Protein AF-A0A1I0WYD3-F1 (afdb_monomer_lite)

Foldseek 3Di:
DAFAAFQFKFKDFLLLLFCQQVPCFDLLVLLLVVLRLQCTQPQQQKRDDALVRSCVQQVHDSVSSVVSVVVCCVQQQKHQDDDPPDGRIIGGAHHFHADVVVRHTHHPRVQTRHQVRQCVDPRHIFIGGSVLSGDCQNHPCPLHGSNLVSLLSVQSVQAQCLWCVGRDVQAWFDDPNFIDHDVVSCNRHVHDPVVSSVSLVVCCVVQQKHWFWWKWAQDPPDPVSDTGTQATPVQDDDDPRIDITGGIHGSYDHPVSVVSSCVNNVNRYGD

Secondary structure (DSSP, 8-state):
-PPEEES-EEEEEGGGGTTT-TTS-HHHHHHHHHHHHHHTT-TT-EEE--HHHHHHHHT--HHHHHHHHHHHHHTTSEEE-S-TTS--EEEEPPPPEEETTTTEEE--TTS--SHHHHHHSTT-EEEEEGGGGSTHHHH-TTT--HHHHHHHHHHHHTEEHHHHSEE-TTTEEEETTEEEE-HHHHHHHTS-HHHHHHHHHHHHHTTSEEEEEEEEEE-TTSTT-PEEEEEETTTS---TTPEEEEEEEESEEEHHHHHHHHHHHTT----

Radius of gyration: 19.7 Å; chains: 1; bounding box: 55×36×54 Å

Structure (mmCIF, N/CA/C/O backbone):
data_AF-A0A1I0WYD3-F1
#
_entry.id   AF-A0A1I0WYD3-F1
#
loop_
_atom_site.group_PDB
_atom_site.id
_atom_site.type_symbol
_atom_site.label_atom_id
_atom_site.label_alt_id
_atom_site.label_comp_id
_atom_site.label_asym_id
_atom_site.label_entity_id
_atom_site.label_seq_id
_atom_site.pdbx_PDB_ins_code
_atom_site.Cartn_x
_atom_site.Cartn_y
_atom_site.Cartn_z
_atom_site.occupancy
_atom_site.B_iso_or_equiv
_atom_site.auth_seq_id
_atom_site.auth_comp_id
_atom_site.auth_asym_id
_atom_site.auth_atom_id
_atom_site.pdbx_PDB_model_num
ATOM 1 N N . MET A 1 1 ? 4.087 2.523 21.718 1.00 62.44 1 MET A N 1
ATOM 2 C CA . MET A 1 1 ? 4.826 3.067 20.558 1.00 62.44 1 MET A CA 1
ATOM 3 C C . MET A 1 1 ? 4.187 4.381 20.179 1.00 62.44 1 MET A C 1
ATOM 5 O O . MET A 1 1 ? 2.965 4.435 20.212 1.00 62.44 1 MET A O 1
ATOM 9 N N . ALA A 1 2 ? 4.993 5.397 19.881 1.00 78.69 2 ALA A N 1
ATOM 10 C CA . ALA A 1 2 ? 4.504 6.689 19.407 1.00 78.69 2 ALA A CA 1
ATOM 11 C C . ALA A 1 2 ? 4.219 6.634 17.901 1.00 78.69 2 ALA A C 1
ATOM 13 O O . ALA A 1 2 ? 4.878 5.879 17.175 1.00 78.69 2 ALA A O 1
ATOM 14 N N . ILE A 1 3 ? 3.255 7.428 17.442 1.00 87.12 3 ILE A N 1
ATOM 15 C CA . ILE A 1 3 ? 2.972 7.589 16.016 1.00 87.12 3 ILE A CA 1
ATOM 16 C C . ILE A 1 3 ? 4.013 8.530 15.395 1.00 87.12 3 ILE A C 1
ATOM 18 O O . ILE A 1 3 ? 4.214 9.656 15.846 1.00 87.12 3 ILE A O 1
ATOM 22 N N . HIS A 1 4 ? 4.653 8.085 14.318 1.00 91.62 4 HIS A N 1
ATOM 23 C CA . HIS A 1 4 ? 5.502 8.907 13.469 1.00 91.62 4 HIS A CA 1
ATOM 24 C C . HIS A 1 4 ? 4.670 9.581 12.371 1.00 91.62 4 HIS A C 1
ATOM 26 O O . HIS A 1 4 ? 3.928 8.923 11.637 1.00 91.62 4 HIS A O 1
ATOM 32 N N . LEU A 1 5 ? 4.803 10.901 12.247 1.00 91.12 5 LEU A N 1
ATOM 33 C CA . LEU A 1 5 ? 4.069 11.687 11.260 1.00 91.12 5 LEU A CA 1
ATOM 34 C C . LEU A 1 5 ? 4.956 12.042 10.085 1.00 91.12 5 LEU A C 1
ATOM 36 O O . LEU A 1 5 ? 6.013 12.646 10.253 1.00 91.12 5 LEU A O 1
ATOM 40 N N . SER A 1 6 ? 4.458 11.730 8.898 1.00 91.94 6 SER A N 1
ATOM 41 C CA . SER A 1 6 ? 5.105 12.075 7.647 1.00 91.94 6 SER A CA 1
ATOM 42 C C . SER A 1 6 ? 4.438 13.274 6.996 1.00 91.94 6 SER A C 1
ATOM 44 O O . SER A 1 6 ? 3.214 13.322 6.859 1.00 91.94 6 SER A O 1
ATOM 46 N N . LYS A 1 7 ? 5.261 14.226 6.557 1.00 91.62 7 LYS A N 1
ATOM 47 C CA . LYS A 1 7 ? 4.835 15.350 5.709 1.00 91.62 7 LYS A CA 1
ATOM 48 C C . LYS A 1 7 ? 4.959 15.029 4.218 1.00 91.62 7 LYS A C 1
ATOM 50 O O . LYS A 1 7 ? 4.476 15.798 3.393 1.00 91.62 7 LYS A O 1
ATOM 55 N N . ASN A 1 8 ? 5.615 13.918 3.878 1.00 92.69 8 ASN A N 1
ATOM 56 C CA . ASN A 1 8 ? 5.949 13.562 2.509 1.00 92.69 8 ASN A CA 1
ATOM 57 C C . ASN A 1 8 ? 5.383 12.190 2.166 1.00 92.69 8 ASN A C 1
ATOM 59 O O . ASN A 1 8 ? 5.752 11.167 2.736 1.00 92.69 8 ASN A O 1
ATOM 63 N N . THR A 1 9 ? 4.509 12.155 1.176 1.00 94.00 9 THR A N 1
ATOM 64 C CA . THR A 1 9 ? 3.857 10.928 0.736 1.00 94.00 9 THR A CA 1
ATOM 65 C C . THR A 1 9 ? 4.139 10.656 -0.730 1.00 94.00 9 THR A C 1
ATOM 67 O O . THR A 1 9 ? 4.641 11.503 -1.474 1.00 94.00 9 THR A O 1
ATOM 70 N N . PHE A 1 10 ? 3.791 9.454 -1.167 1.00 94.62 10 PHE A N 1
ATOM 71 C CA . PHE A 1 10 ? 3.779 9.092 -2.572 1.00 94.62 10 PHE A CA 1
ATOM 72 C C . PHE A 1 10 ? 2.551 8.248 -2.904 1.00 94.62 10 PHE A C 1
ATOM 74 O O . PHE A 1 10 ? 1.975 7.587 -2.036 1.00 94.62 10 PHE A O 1
ATOM 81 N N . MET A 1 11 ? 2.133 8.308 -4.170 1.00 93.25 11 MET A N 1
ATOM 82 C CA . MET A 1 11 ? 0.964 7.573 -4.660 1.00 93.25 11 MET A CA 1
ATOM 83 C C . MET A 1 11 ? 1.385 6.283 -5.359 1.00 93.25 11 MET A C 1
ATOM 85 O O . MET A 1 11 ? 2.301 6.291 -6.188 1.00 93.25 11 MET A O 1
ATOM 89 N N . VAL A 1 12 ? 0.673 5.203 -5.049 1.00 94.06 12 VAL A N 1
ATOM 90 C CA . VAL A 1 12 ? 0.772 3.904 -5.725 1.00 94.06 12 VAL A CA 1
ATOM 91 C C . VAL A 1 12 ? -0.630 3.346 -5.909 1.00 94.06 12 VAL A C 1
ATOM 93 O O . VAL A 1 12 ? -1.424 3.347 -4.972 1.00 94.06 12 VAL A O 1
ATOM 96 N N . GLU A 1 13 ? -0.949 2.855 -7.094 1.00 93.69 13 GLU A N 1
ATOM 97 C CA . GLU A 1 13 ? -2.228 2.229 -7.408 1.00 93.69 13 GLU A CA 1
ATOM 98 C C . GLU A 1 13 ? -2.465 0.994 -6.540 1.00 93.69 13 GLU A C 1
ATOM 100 O O . GLU A 1 13 ? -1.555 0.211 -6.251 1.00 93.69 13 GLU A O 1
ATOM 105 N N . ARG A 1 14 ? -3.721 0.790 -6.129 1.00 92.19 14 ARG A N 1
ATOM 106 C CA . ARG A 1 14 ? -4.080 -0.278 -5.180 1.00 92.19 14 ARG A CA 1
ATOM 107 C C . ARG A 1 14 ? -3.718 -1.670 -5.710 1.00 92.19 14 ARG A C 1
ATOM 109 O O . ARG A 1 14 ? -3.301 -2.539 -4.947 1.00 92.19 14 ARG A O 1
ATOM 116 N N . THR A 1 15 ? -3.823 -1.850 -7.026 1.00 93.06 15 THR A N 1
ATOM 117 C CA . THR A 1 15 ? -3.557 -3.095 -7.764 1.00 93.06 15 THR A CA 1
ATOM 118 C C . THR A 1 15 ? -2.118 -3.596 -7.641 1.00 93.06 15 THR A C 1
ATOM 120 O O . THR A 1 15 ? -1.888 -4.803 -7.720 1.00 93.06 15 THR A O 1
ATOM 123 N N . VAL A 1 16 ? -1.154 -2.711 -7.370 1.00 95.44 16 VAL A N 1
ATOM 124 C CA . VAL A 1 16 ? 0.264 -3.057 -7.143 1.00 95.44 16 VAL A CA 1
ATOM 125 C C . VAL A 1 16 ? 0.423 -3.937 -5.903 1.00 95.44 16 VAL A C 1
ATOM 127 O O . VAL A 1 16 ? 1.239 -4.863 -5.877 1.00 95.44 16 VAL A O 1
ATOM 130 N N . PHE A 1 17 ? -0.401 -3.687 -4.884 1.00 95.12 17 PHE A N 1
ATOM 131 C CA . PHE A 1 17 ? -0.437 -4.472 -3.652 1.00 95.12 17 PHE A CA 1
ATOM 132 C C . PHE A 1 17 ? -1.393 -5.664 -3.731 1.00 95.12 17 PHE A C 1
ATOM 134 O O . PHE A 1 17 ? -1.560 -6.371 -2.739 1.00 95.12 17 PHE A O 1
ATOM 141 N N . CYS A 1 18 ? -2.010 -5.905 -4.886 1.00 93.19 18 CYS A N 1
ATOM 142 C CA . CYS A 1 18 ? -2.857 -7.061 -5.148 1.00 93.19 18 CYS A CA 1
ATOM 143 C C . CYS A 1 18 ? -2.099 -8.120 -5.970 1.00 93.19 18 CYS A C 1
ATOM 145 O O . CYS A 1 18 ? -0.952 -7.948 -6.403 1.00 93.19 18 CYS A O 1
ATOM 147 N N . ASN A 1 19 ? -2.764 -9.240 -6.225 1.00 92.44 19 ASN A N 1
ATOM 148 C CA . ASN A 1 19 ? -2.342 -10.275 -7.159 1.00 92.44 19 ASN A CA 1
ATOM 149 C C . ASN A 1 19 ? -2.780 -9.954 -8.604 1.00 92.44 19 ASN A C 1
ATOM 151 O O . ASN A 1 19 ? -3.001 -10.851 -9.415 1.00 92.44 19 ASN A O 1
ATOM 155 N N . THR A 1 20 ? -2.993 -8.674 -8.927 1.00 93.06 20 THR A N 1
ATOM 156 C CA . THR A 1 20 ? -3.367 -8.231 -10.279 1.00 93.06 20 THR A CA 1
ATOM 157 C C . THR A 1 20 ? -2.223 -8.449 -11.258 1.00 93.06 20 THR A C 1
ATOM 159 O O . THR A 1 20 ? -2.475 -8.933 -12.351 1.00 93.06 20 THR A O 1
ATOM 162 N N . PHE A 1 21 ? -0.981 -8.181 -10.838 1.00 94.00 21 PHE A N 1
ATOM 163 C CA . PHE A 1 21 ? 0.229 -8.341 -11.651 1.00 94.00 21 PHE A CA 1
ATOM 164 C C . PHE A 1 21 ? 1.161 -9.404 -11.029 1.00 94.00 21 PHE A C 1
ATOM 166 O O . PHE A 1 21 ? 2.005 -9.063 -10.190 1.00 94.00 21 PHE A O 1
ATOM 173 N N . PRO A 1 22 ? 1.011 -10.697 -11.372 1.00 91.31 22 PRO A N 1
ATOM 174 C CA . PRO A 1 22 ? 1.843 -11.776 -10.825 1.00 91.31 22 PRO A CA 1
ATOM 175 C C . PRO A 1 22 ? 3.350 -11.613 -11.093 1.00 91.31 22 PRO A C 1
ATOM 177 O O . PRO A 1 22 ? 4.183 -12.071 -10.306 1.00 91.31 22 PRO A O 1
ATOM 180 N N . GLU A 1 23 ? 3.707 -10.967 -12.201 1.00 94.62 23 GLU A N 1
ATOM 181 C CA . GLU A 1 23 ? 5.076 -10.756 -12.677 1.00 94.62 23 GLU A CA 1
ATOM 182 C C . GLU A 1 23 ? 5.736 -9.495 -12.090 1.00 94.62 23 GLU A C 1
ATOM 184 O O . GLU A 1 23 ? 6.965 -9.372 -12.122 1.00 94.62 23 GLU A O 1
ATOM 189 N N . LEU A 1 24 ? 4.953 -8.587 -11.492 1.00 96.81 24 LEU A N 1
ATOM 190 C CA . LEU A 1 24 ? 5.467 -7.439 -10.739 1.00 96.81 24 LEU A CA 1
ATOM 191 C C . LEU A 1 24 ? 5.918 -7.904 -9.344 1.00 96.81 24 LEU A C 1
ATOM 193 O O . LEU A 1 24 ? 5.222 -7.739 -8.336 1.00 96.81 24 LEU A O 1
ATOM 197 N N . LYS A 1 25 ? 7.087 -8.545 -9.308 1.00 95.81 25 LYS A N 1
ATOM 198 C CA . LYS A 1 25 ? 7.690 -9.174 -8.125 1.00 95.81 25 LYS A CA 1
ATOM 199 C C . LYS A 1 25 ? 9.208 -8.969 -8.098 1.00 95.81 25 LYS A C 1
ATOM 201 O O . LYS A 1 25 ? 9.790 -8.494 -9.071 1.00 95.81 25 LYS A O 1
ATOM 206 N N . GLY A 1 26 ? 9.849 -9.300 -6.982 1.00 95.88 26 GLY A N 1
ATOM 207 C CA . GLY A 1 26 ? 11.299 -9.224 -6.815 1.00 95.88 26 GLY A CA 1
ATOM 208 C C . GLY A 1 26 ? 11.854 -7.824 -7.081 1.00 95.88 26 GLY A C 1
ATOM 209 O O . GLY A 1 26 ? 11.410 -6.832 -6.489 1.00 95.88 26 GLY A O 1
ATOM 210 N N . GLU A 1 27 ? 12.853 -7.739 -7.953 1.00 97.06 27 GLU A N 1
ATOM 211 C CA . GLU A 1 27 ? 13.468 -6.476 -8.355 1.00 97.06 27 GLU A CA 1
ATOM 212 C C . GLU A 1 27 ? 12.482 -5.528 -9.057 1.00 97.06 27 GLU A C 1
ATOM 214 O O . GLU A 1 27 ? 12.495 -4.339 -8.741 1.00 97.06 27 GLU A O 1
ATOM 219 N N . HIS A 1 28 ? 11.561 -6.032 -9.891 1.00 97.81 28 HIS A N 1
ATOM 220 C CA . HIS A 1 28 ? 10.596 -5.191 -10.616 1.00 97.81 28 HIS A CA 1
ATOM 221 C C . HIS A 1 28 ? 9.723 -4.378 -9.657 1.00 97.81 28 HIS A C 1
ATOM 223 O O . HIS A 1 28 ? 9.589 -3.164 -9.803 1.00 97.81 28 HIS A O 1
ATOM 229 N N . LEU A 1 29 ? 9.174 -5.041 -8.631 1.00 97.44 29 LEU A N 1
ATOM 230 C CA . LEU A 1 29 ? 8.338 -4.391 -7.622 1.00 97.44 29 LEU A CA 1
ATOM 231 C C . LEU A 1 29 ? 9.121 -3.325 -6.843 1.00 97.44 29 LEU A C 1
ATOM 233 O O . LEU A 1 29 ? 8.609 -2.234 -6.614 1.00 97.44 29 LEU A O 1
ATOM 237 N N . ARG A 1 30 ? 10.365 -3.618 -6.444 1.00 97.12 30 ARG A N 1
ATOM 238 C CA . ARG A 1 30 ? 11.195 -2.687 -5.654 1.00 97.12 30 ARG A CA 1
ATOM 239 C C . ARG A 1 30 ? 11.612 -1.466 -6.453 1.00 97.12 30 ARG A C 1
ATOM 241 O O . ARG A 1 30 ? 11.529 -0.356 -5.934 1.00 97.12 30 ARG A O 1
ATOM 248 N N . VAL A 1 31 ? 12.021 -1.669 -7.703 1.00 97.38 31 VAL A N 1
ATOM 249 C CA . VAL A 1 31 ? 12.347 -0.574 -8.620 1.00 97.38 31 VAL A CA 1
ATOM 250 C C . VAL A 1 31 ? 11.116 0.293 -8.842 1.00 97.38 31 VAL A C 1
ATOM 252 O O . VAL A 1 31 ? 11.199 1.501 -8.648 1.00 97.38 31 VAL A O 1
ATOM 255 N N . TYR A 1 32 ? 9.961 -0.310 -9.135 1.00 97.88 32 TYR A N 1
ATOM 256 C CA . TYR A 1 32 ? 8.720 0.437 -9.325 1.00 97.88 32 TYR A CA 1
ATOM 257 C C . TYR A 1 32 ? 8.330 1.257 -8.086 1.00 97.88 32 TYR A C 1
ATOM 259 O O . TYR A 1 32 ? 8.106 2.460 -8.191 1.00 97.88 32 TYR A O 1
ATOM 267 N N . LEU A 1 33 ? 8.328 0.647 -6.895 1.00 97.50 33 LEU A N 1
ATOM 268 C CA . LEU A 1 33 ? 7.989 1.348 -5.653 1.00 97.50 33 LEU A CA 1
ATOM 269 C C . LEU A 1 33 ? 8.978 2.473 -5.323 1.00 97.50 33 LEU A C 1
ATOM 271 O O . LEU A 1 33 ? 8.544 3.536 -4.882 1.00 97.50 33 LEU A O 1
ATOM 275 N N . LEU A 1 34 ? 10.279 2.285 -5.574 1.00 96.75 34 LEU A N 1
ATOM 276 C CA . LEU A 1 34 ? 11.261 3.362 -5.436 1.00 96.75 34 LEU A CA 1
ATOM 277 C C . LEU A 1 34 ? 10.974 4.504 -6.413 1.00 96.75 34 LEU A C 1
ATOM 279 O O . LEU A 1 34 ? 11.028 5.667 -6.017 1.00 96.75 34 LEU A O 1
ATOM 283 N N . MET A 1 35 ? 10.641 4.194 -7.668 1.00 96.44 35 MET A N 1
ATOM 284 C CA . MET A 1 35 ? 10.289 5.218 -8.650 1.00 96.44 35 MET A CA 1
ATOM 285 C C . MET A 1 35 ? 9.056 6.010 -8.209 1.00 96.44 35 MET A C 1
ATOM 287 O O . MET A 1 35 ? 9.099 7.240 -8.219 1.00 96.44 35 MET A O 1
ATOM 291 N N . CYS A 1 36 ? 8.000 5.336 -7.739 1.00 96.25 36 CYS A N 1
ATOM 292 C CA . CYS A 1 36 ? 6.829 6.001 -7.164 1.00 96.25 36 CYS A CA 1
ATOM 293 C C . CYS A 1 36 ? 7.208 6.884 -5.966 1.00 96.25 36 CYS A C 1
ATOM 295 O O . CYS A 1 36 ? 6.741 8.018 -5.885 1.00 96.25 36 CYS A O 1
ATOM 297 N N . ARG A 1 37 ? 8.073 6.395 -5.066 1.00 95.62 37 ARG A N 1
ATOM 298 C CA . ARG A 1 37 ? 8.542 7.128 -3.878 1.00 95.62 37 ARG A CA 1
ATOM 299 C C . ARG A 1 37 ? 9.289 8.408 -4.248 1.00 95.62 37 ARG A C 1
ATOM 301 O O . ARG A 1 37 ? 8.988 9.459 -3.699 1.00 95.62 37 ARG A O 1
ATOM 308 N N . VAL A 1 38 ? 10.224 8.327 -5.195 1.00 94.00 38 VAL A N 1
ATOM 309 C CA . VAL A 1 38 ? 11.024 9.472 -5.672 1.00 94.00 38 VAL A CA 1
ATOM 310 C C . VAL A 1 38 ? 10.155 10.506 -6.389 1.00 94.00 38 VAL A C 1
ATOM 312 O O . VAL A 1 38 ? 10.359 11.703 -6.220 1.00 94.00 38 VAL A O 1
ATOM 315 N N . VAL A 1 39 ? 9.169 10.056 -7.169 1.00 93.94 39 VAL A N 1
ATOM 316 C CA . VAL A 1 39 ? 8.184 10.936 -7.819 1.00 93.94 39 VAL A CA 1
ATOM 317 C C . VAL A 1 39 ? 7.257 11.603 -6.797 1.00 93.94 39 VAL A C 1
ATOM 319 O O . VAL A 1 39 ? 6.791 12.726 -7.011 1.00 93.94 39 VAL A O 1
ATOM 322 N N . GLY A 1 40 ? 6.952 10.917 -5.696 1.00 93.44 40 GLY A N 1
ATOM 323 C CA . GLY A 1 40 ? 6.035 11.411 -4.682 1.00 93.44 40 GLY A CA 1
ATOM 324 C C . GLY A 1 40 ? 4.608 11.550 -5.217 1.00 93.44 40 GLY A C 1
ATOM 325 O O . GLY A 1 40 ? 4.039 10.661 -5.872 1.00 93.44 40 GLY A O 1
ATOM 326 N N . VAL A 1 41 ? 4.021 12.709 -4.932 1.00 90.62 41 VAL A N 1
ATOM 327 C CA . VAL A 1 41 ? 2.672 13.105 -5.370 1.00 90.62 41 VAL A CA 1
ATOM 328 C C . VAL A 1 41 ? 2.695 14.012 -6.604 1.00 90.62 41 VAL A C 1
ATOM 330 O O . VAL A 1 41 ? 1.654 14.535 -6.991 1.00 90.62 41 VAL A O 1
ATOM 333 N N . ASN A 1 42 ? 3.865 14.198 -7.225 1.00 88.88 42 ASN A N 1
ATOM 334 C CA . ASN A 1 42 ? 4.023 15.019 -8.420 1.00 88.88 42 ASN A CA 1
ATOM 335 C C . ASN A 1 42 ? 3.222 14.431 -9.592 1.00 88.88 42 ASN A C 1
ATOM 337 O O . ASN A 1 42 ? 3.435 13.279 -9.985 1.00 88.88 42 ASN A O 1
ATOM 341 N N . SER A 1 43 ? 2.329 15.236 -10.165 1.00 86.31 43 SER A N 1
ATOM 342 C CA . SER A 1 43 ? 1.439 14.827 -11.253 1.00 86.31 43 SER A CA 1
ATOM 343 C C . SER A 1 43 ? 2.157 14.615 -12.587 1.00 86.31 43 SER A C 1
ATOM 345 O O . SER A 1 43 ? 1.718 13.817 -13.417 1.00 86.31 43 SER A O 1
ATOM 347 N N . ASN A 1 44 ? 3.319 15.249 -12.778 1.00 85.50 44 ASN A N 1
ATO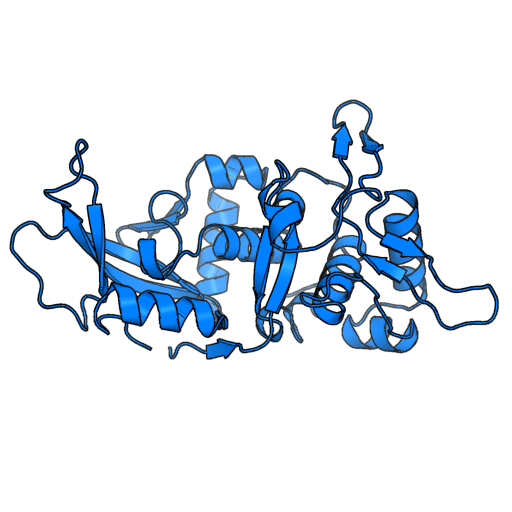M 348 C CA . ASN A 1 44 ? 4.150 15.025 -13.960 1.00 85.50 44 ASN A CA 1
ATOM 349 C C . ASN A 1 44 ? 4.766 13.6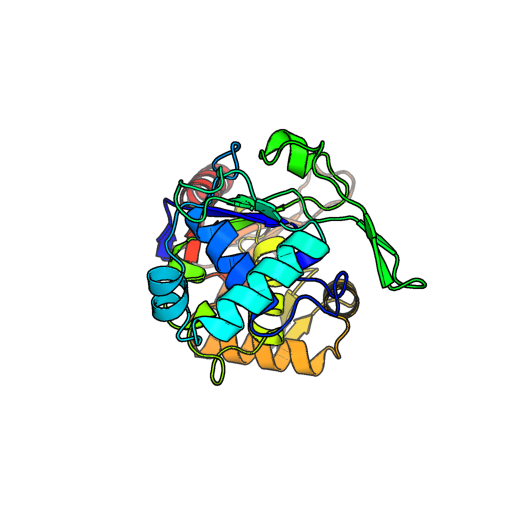22 -13.979 1.00 85.50 44 ASN A C 1
ATOM 351 O O . ASN A 1 44 ? 5.150 13.144 -15.045 1.00 85.50 44 ASN A O 1
ATOM 355 N N . GLY A 1 45 ? 4.847 12.948 -12.827 1.00 88.62 45 GLY A N 1
ATOM 356 C CA . GLY A 1 45 ? 5.312 11.565 -12.746 1.00 88.62 45 GLY A CA 1
ATOM 357 C C . GLY A 1 45 ? 6.804 11.376 -13.037 1.00 88.62 45 GLY A C 1
ATOM 358 O O . GLY A 1 45 ? 7.250 10.242 -13.190 1.00 88.62 45 GLY A O 1
ATOM 359 N N . THR A 1 46 ? 7.576 12.456 -13.177 1.00 91.69 46 THR A N 1
ATOM 360 C CA . THR A 1 46 ? 8.959 12.395 -13.660 1.00 91.69 46 THR A CA 1
ATOM 361 C C . THR A 1 46 ? 9.898 11.857 -12.588 1.00 91.69 46 THR A C 1
ATOM 363 O O . THR A 1 46 ? 10.137 12.496 -11.566 1.00 91.69 46 THR A O 1
ATOM 366 N N . PHE A 1 47 ? 10.470 10.692 -12.854 1.00 91.19 47 PHE A N 1
ATOM 367 C CA . PHE A 1 47 ? 11.533 10.084 -12.077 1.00 91.19 47 PHE A CA 1
ATOM 368 C C . PHE A 1 47 ? 12.893 10.558 -12.591 1.00 91.19 47 PHE A C 1
ATOM 370 O O . PHE A 1 47 ? 13.248 10.328 -13.753 1.00 91.19 47 PHE A O 1
ATOM 377 N N . PHE A 1 48 ? 13.660 11.192 -11.704 1.00 87.94 48 PHE A N 1
ATOM 378 C CA . PHE A 1 48 ? 15.000 11.687 -11.992 1.00 87.94 48 PHE A CA 1
ATOM 379 C C . PHE A 1 48 ? 16.004 11.125 -10.982 1.00 87.94 48 PHE A C 1
ATOM 381 O O . PHE A 1 48 ? 16.194 11.664 -9.894 1.00 87.94 48 PHE A O 1
ATOM 388 N N . MET A 1 49 ? 16.637 10.007 -11.336 1.00 89.12 49 MET A N 1
ATOM 389 C CA . MET A 1 49 ? 17.698 9.382 -10.546 1.00 89.12 49 MET A CA 1
ATOM 390 C C . MET A 1 49 ? 18.598 8.554 -11.469 1.00 89.12 49 MET A C 1
ATOM 392 O O . MET A 1 49 ? 18.117 7.893 -12.389 1.00 89.12 49 MET A O 1
ATOM 396 N N . SER A 1 50 ? 19.914 8.587 -11.241 1.00 90.06 50 SER A N 1
ATOM 397 C CA . SER A 1 50 ? 20.851 7.753 -12.002 1.00 90.06 50 SER A CA 1
ATOM 398 C C . SER A 1 50 ? 20.703 6.273 -11.643 1.00 90.06 50 SER A C 1
ATOM 400 O O . SER A 1 50 ? 20.373 5.936 -10.506 1.00 90.06 50 SER A O 1
ATOM 402 N N . LEU A 1 51 ? 21.025 5.385 -12.591 1.00 91.94 51 LEU A N 1
ATOM 403 C CA . LEU A 1 51 ? 20.988 3.935 -12.364 1.00 91.94 51 LEU A CA 1
ATOM 404 C C . LEU A 1 51 ? 21.895 3.516 -11.201 1.00 91.94 51 LEU A C 1
ATOM 406 O O . LEU A 1 51 ? 21.508 2.653 -10.423 1.00 91.94 51 LEU A O 1
ATOM 410 N N . ASP A 1 52 ? 23.059 4.153 -11.047 1.00 92.56 52 ASP A N 1
ATOM 411 C CA . ASP A 1 52 ? 23.988 3.895 -9.940 1.00 92.56 52 ASP A CA 1
ATOM 412 C C . ASP A 1 52 ? 23.389 4.265 -8.582 1.00 92.56 52 ASP A C 1
ATOM 414 O O . ASP A 1 52 ? 23.557 3.549 -7.595 1.00 92.56 52 ASP A O 1
ATOM 418 N N . THR A 1 53 ? 22.664 5.381 -8.508 1.00 93.12 53 THR A N 1
ATOM 419 C CA . THR A 1 53 ? 21.985 5.787 -7.273 1.00 93.12 53 THR A CA 1
ATOM 420 C C . THR A 1 53 ? 20.813 4.860 -6.974 1.00 93.12 53 THR A C 1
ATOM 422 O O . THR A 1 53 ? 20.695 4.399 -5.844 1.00 93.12 53 THR A O 1
ATOM 425 N N . THR A 1 54 ? 20.019 4.482 -7.981 1.00 94.19 54 THR A N 1
ATOM 426 C CA . THR A 1 54 ? 18.945 3.485 -7.831 1.00 94.19 54 THR A CA 1
ATOM 427 C C . THR A 1 54 ? 19.486 2.128 -7.362 1.00 94.19 54 THR A C 1
ATOM 429 O O . THR A 1 54 ? 18.924 1.514 -6.456 1.00 94.19 54 THR A O 1
ATOM 432 N N . ALA A 1 55 ? 20.601 1.671 -7.936 1.00 95.19 55 ALA A N 1
ATOM 433 C CA . ALA A 1 55 ? 21.270 0.426 -7.568 1.00 95.19 55 ALA A CA 1
ATOM 434 C C . ALA A 1 55 ? 21.753 0.439 -6.110 1.00 95.19 55 ALA A C 1
ATOM 436 O O . ALA A 1 55 ? 21.504 -0.516 -5.370 1.00 95.19 55 ALA A O 1
ATOM 437 N N . ARG A 1 56 ? 22.392 1.536 -5.679 1.00 94.31 56 ARG A N 1
ATOM 438 C CA . ARG A 1 56 ? 22.851 1.717 -4.292 1.00 94.31 56 ARG A CA 1
ATOM 439 C C . ARG A 1 56 ? 21.690 1.773 -3.303 1.00 94.31 56 ARG A C 1
ATOM 441 O O . ARG A 1 56 ? 21.739 1.085 -2.287 1.00 94.31 56 ARG A O 1
ATOM 448 N N . GLU A 1 57 ? 20.648 2.536 -3.625 1.00 93.81 57 GLU A N 1
ATOM 449 C CA . GLU A 1 57 ? 19.459 2.702 -2.782 1.00 93.81 57 GLU A CA 1
ATOM 450 C C . GLU A 1 57 ? 18.761 1.360 -2.521 1.00 93.81 57 GLU A C 1
ATOM 452 O O . GLU A 1 57 ? 18.419 1.030 -1.385 1.00 93.81 57 GLU A O 1
ATOM 457 N N . LEU A 1 58 ? 18.603 0.543 -3.567 1.00 94.94 58 LEU A N 1
ATOM 458 C CA . LEU A 1 58 ? 17.939 -0.758 -3.468 1.00 94.94 58 LEU A CA 1
ATOM 459 C C . LEU A 1 58 ? 18.870 -1.906 -3.073 1.00 94.94 58 LEU A C 1
ATOM 461 O O . LEU A 1 58 ? 18.381 -3.000 -2.800 1.00 94.94 58 LEU A O 1
ATOM 465 N N . ASN A 1 59 ? 20.188 -1.691 -3.052 1.00 95.31 59 ASN A N 1
ATOM 466 C CA . ASN A 1 59 ? 21.191 -2.753 -2.926 1.00 95.31 59 ASN A CA 1
ATOM 467 C C . ASN A 1 59 ? 20.987 -3.872 -3.969 1.00 95.31 59 ASN A C 1
ATOM 469 O O . ASN A 1 59 ? 20.887 -5.061 -3.654 1.00 95.31 59 ASN A O 1
ATOM 473 N N . ILE A 1 60 ? 20.862 -3.468 -5.233 1.00 95.06 60 ILE A N 1
ATOM 474 C CA . ILE A 1 60 ? 20.652 -4.342 -6.393 1.00 95.06 60 ILE A CA 1
ATOM 475 C C . ILE A 1 60 ? 21.724 -4.015 -7.432 1.00 95.06 60 ILE A C 1
ATOM 477 O O . ILE A 1 60 ? 22.096 -2.859 -7.595 1.00 95.06 60 ILE A O 1
ATOM 481 N N . SER A 1 61 ? 22.219 -5.017 -8.163 1.00 96.62 61 SER A N 1
ATOM 482 C CA . SER A 1 61 ? 23.180 -4.773 -9.240 1.00 96.62 61 SER A CA 1
ATOM 483 C C . SER A 1 61 ? 22.576 -3.905 -10.349 1.00 96.62 61 SER A C 1
ATOM 485 O O . SER A 1 61 ? 21.405 -4.041 -10.702 1.00 96.62 61 SER A O 1
ATOM 487 N N . ILE A 1 62 ? 23.397 -3.049 -10.958 1.00 95.81 62 ILE A N 1
ATOM 488 C CA . ILE A 1 62 ? 22.971 -2.165 -12.056 1.00 95.81 62 ILE A CA 1
ATOM 489 C C . ILE A 1 62 ? 22.343 -2.958 -13.208 1.00 95.81 62 ILE A C 1
ATOM 491 O O . ILE A 1 62 ? 21.366 -2.504 -13.795 1.00 95.81 62 ILE A O 1
ATOM 495 N N . HIS A 1 63 ? 22.865 -4.151 -13.510 1.00 96.38 63 HIS A N 1
ATOM 496 C CA . HIS A 1 63 ? 22.293 -5.031 -14.531 1.00 96.38 63 HIS A CA 1
ATOM 497 C C . HIS A 1 63 ? 20.823 -5.354 -14.239 1.00 96.38 63 HIS A C 1
ATOM 499 O O . HIS A 1 63 ? 19.966 -5.074 -15.067 1.00 96.38 63 HIS A O 1
ATOM 505 N N . LYS A 1 64 ? 20.514 -5.802 -13.017 1.00 97.25 64 LYS A N 1
ATOM 506 C CA . LYS A 1 64 ? 19.139 -6.097 -12.599 1.00 97.25 64 LYS A CA 1
ATOM 507 C C . LYS A 1 64 ? 18.245 -4.856 -12.559 1.00 97.25 64 LYS A C 1
ATOM 509 O O . LYS A 1 64 ? 17.043 -4.968 -12.792 1.00 97.25 64 LYS A O 1
ATOM 514 N N . ILE A 1 65 ? 18.804 -3.680 -12.253 1.00 96.62 65 ILE A N 1
ATOM 515 C CA . ILE A 1 65 ? 18.067 -2.410 -12.348 1.00 96.62 65 ILE A CA 1
ATOM 516 C C . ILE A 1 65 ? 17.672 -2.129 -13.800 1.00 96.62 65 ILE A C 1
ATOM 518 O O . ILE A 1 65 ? 16.516 -1.793 -14.044 1.00 96.62 65 ILE A O 1
ATOM 522 N N . ARG A 1 66 ? 18.597 -2.291 -14.757 1.00 95.62 66 ARG A N 1
ATOM 523 C CA . ARG A 1 66 ? 18.308 -2.123 -16.191 1.00 95.62 66 ARG A CA 1
ATOM 524 C C . ARG A 1 66 ? 17.232 -3.098 -16.649 1.00 95.62 66 ARG A C 1
ATOM 526 O O . ARG A 1 66 ? 16.225 -2.646 -17.175 1.00 95.62 66 ARG A O 1
ATOM 533 N N . ASP A 1 67 ? 17.383 -4.380 -16.325 1.00 97.38 67 ASP A N 1
ATOM 534 C CA . ASP A 1 67 ? 16.402 -5.409 -16.685 1.00 97.38 67 ASP A CA 1
ATOM 535 C C . ASP A 1 67 ? 15.011 -5.079 -16.118 1.00 97.38 67 ASP A C 1
ATOM 537 O O . ASP A 1 67 ? 14.001 -5.189 -16.811 1.00 97.38 67 ASP A O 1
ATOM 541 N N . SER A 1 68 ? 14.959 -4.604 -14.868 1.00 98.06 68 SER A N 1
ATOM 542 C CA . SER A 1 68 ? 13.707 -4.193 -14.227 1.00 98.06 68 SER A CA 1
ATOM 543 C C . SER A 1 68 ? 13.079 -2.981 -14.906 1.00 98.06 68 SER A C 1
ATOM 545 O O . SER A 1 68 ? 11.870 -2.956 -15.109 1.00 98.06 68 SER A O 1
ATOM 547 N N . ILE A 1 69 ? 13.875 -1.972 -15.257 1.00 96.69 69 ILE A N 1
ATOM 548 C CA . ILE A 1 69 ? 13.400 -0.774 -15.959 1.00 96.69 69 ILE A CA 1
ATOM 549 C C . ILE A 1 69 ? 12.896 -1.134 -17.357 1.00 96.69 69 ILE A C 1
ATOM 551 O O . ILE A 1 69 ? 11.832 -0.659 -17.751 1.00 96.69 69 ILE A O 1
ATOM 555 N N . ASP A 1 70 ? 13.611 -1.992 -18.082 1.00 96.75 70 ASP A N 1
ATOM 556 C CA . ASP A 1 70 ? 13.211 -2.446 -19.413 1.00 96.75 70 ASP A CA 1
ATOM 557 C C . ASP A 1 70 ? 11.904 -3.240 -19.340 1.00 96.75 70 ASP A C 1
ATOM 559 O O . ASP A 1 70 ? 10.986 -3.005 -20.131 1.00 96.75 70 ASP A O 1
ATOM 563 N N . TRP A 1 71 ? 11.765 -4.113 -18.336 1.00 98.06 71 TRP A N 1
ATOM 564 C CA . TRP A 1 71 ? 10.518 -4.824 -18.070 1.00 98.06 71 TRP A CA 1
ATOM 565 C C . TRP A 1 71 ? 9.374 -3.860 -17.731 1.00 98.06 71 TRP A C 1
ATOM 567 O O . TRP A 1 71 ? 8.290 -3.968 -18.305 1.00 98.06 71 TRP A O 1
ATOM 577 N N . LEU A 1 72 ? 9.597 -2.884 -16.846 1.00 98.31 72 LEU A N 1
ATOM 578 C CA . LEU A 1 72 ? 8.582 -1.895 -16.468 1.00 98.31 72 LEU A CA 1
ATOM 579 C C . LEU A 1 72 ? 8.168 -1.013 -17.659 1.00 98.31 72 LEU A C 1
ATOM 581 O O . LEU A 1 72 ? 6.985 -0.704 -17.793 1.00 98.31 72 LEU A O 1
ATOM 585 N N . CYS A 1 73 ? 9.107 -0.648 -18.541 1.00 96.94 73 CYS A N 1
ATOM 586 C CA . CYS A 1 73 ? 8.817 0.074 -19.783 1.00 96.94 73 CYS A CA 1
ATOM 587 C C . CYS A 1 73 ? 7.980 -0.779 -20.742 1.00 96.94 73 CYS A C 1
ATOM 589 O O . CYS A 1 73 ? 6.953 -0.325 -21.244 1.00 96.94 73 CYS A O 1
ATOM 591 N N . LYS A 1 74 ? 8.403 -2.027 -20.985 1.00 97.38 74 LYS A N 1
ATOM 592 C CA . LYS A 1 74 ? 7.730 -2.955 -21.907 1.00 97.38 74 LYS A CA 1
ATOM 593 C C . LYS A 1 74 ? 6.294 -3.263 -21.480 1.00 97.38 74 LYS A C 1
ATOM 595 O O . LYS A 1 74 ? 5.446 -3.478 -22.337 1.00 97.38 74 LYS A O 1
ATOM 600 N N . ASN A 1 75 ? 6.034 -3.274 -20.174 1.00 98.00 75 ASN A N 1
ATOM 601 C CA . ASN A 1 75 ? 4.718 -3.552 -19.602 1.00 98.00 75 ASN A CA 1
ATOM 602 C C . ASN A 1 75 ? 3.986 -2.276 -19.151 1.00 98.00 75 ASN A C 1
ATOM 604 O O . ASN A 1 75 ? 3.087 -2.358 -18.328 1.00 98.00 75 ASN A O 1
ATOM 608 N N . TYR A 1 76 ? 4.360 -1.105 -19.678 1.00 97.25 76 TYR A N 1
ATOM 609 C CA . TYR A 1 76 ? 3.629 0.162 -19.524 1.00 97.25 76 TYR A CA 1
ATOM 610 C C . TYR A 1 76 ? 3.442 0.676 -18.083 1.00 97.25 76 TYR A C 1
ATOM 612 O O . TYR A 1 76 ? 2.553 1.483 -17.828 1.00 97.25 76 TYR A O 1
ATOM 620 N N . PHE A 1 77 ? 4.290 0.269 -17.136 1.00 97.50 77 PHE A N 1
ATOM 621 C CA . PHE A 1 77 ? 4.322 0.867 -15.791 1.00 97.50 77 PHE A CA 1
ATOM 622 C C . PHE A 1 77 ? 5.037 2.221 -15.790 1.00 97.50 77 PHE A C 1
ATOM 624 O O . PHE A 1 77 ? 4.732 3.111 -14.995 1.00 97.50 77 PHE A O 1
ATOM 631 N N . ILE A 1 78 ? 6.019 2.372 -16.678 1.00 97.00 78 ILE A N 1
ATOM 632 C CA . ILE A 1 78 ? 6.803 3.592 -16.848 1.00 97.00 78 ILE A CA 1
ATOM 633 C C . ILE A 1 78 ? 7.031 3.858 -18.337 1.00 97.00 78 ILE A C 1
ATOM 635 O O . ILE A 1 78 ? 6.951 2.953 -19.165 1.00 97.00 78 ILE A O 1
ATOM 639 N N . LYS A 1 79 ? 7.383 5.097 -18.678 1.00 95.06 79 LYS A N 1
ATOM 640 C CA . LYS A 1 79 ? 7.783 5.494 -20.031 1.00 95.06 79 LYS A CA 1
ATOM 641 C C . LYS A 1 79 ? 9.094 6.256 -20.005 1.00 95.06 79 LYS A C 1
ATOM 643 O O . LYS A 1 79 ? 9.272 7.163 -19.199 1.00 95.06 79 LYS A O 1
ATOM 648 N N . LYS A 1 80 ? 10.006 5.944 -20.922 1.00 91.25 80 LYS A N 1
ATOM 649 C CA . LYS A 1 80 ? 11.221 6.741 -21.123 1.00 91.25 80 LYS A CA 1
ATOM 650 C C . LYS A 1 80 ? 10.863 8.080 -21.774 1.00 91.25 80 LYS A C 1
ATOM 652 O O . LYS A 1 80 ? 10.221 8.095 -22.820 1.00 91.25 80 LYS A O 1
ATOM 657 N N . VAL A 1 81 ? 11.275 9.190 -21.159 1.00 87.94 81 VAL A N 1
ATOM 658 C CA . VAL A 1 81 ? 10.973 10.555 -21.643 1.00 87.94 81 VAL A CA 1
ATOM 659 C C . VAL A 1 81 ? 12.217 11.343 -22.071 1.00 87.94 81 VAL A C 1
ATOM 661 O O . VAL A 1 81 ? 12.097 12.317 -22.807 1.00 87.94 81 VAL A O 1
ATOM 664 N N . GLY A 1 82 ? 13.419 10.923 -21.662 1.00 69.81 82 GLY A N 1
ATOM 665 C CA . GLY A 1 82 ? 14.676 11.566 -22.065 1.00 69.81 82 GLY A CA 1
ATOM 666 C C . GLY A 1 82 ? 15.106 11.255 -23.509 1.00 69.81 82 GLY A C 1
ATOM 667 O O . GLY A 1 82 ? 14.933 10.134 -23.995 1.00 69.81 82 GLY A O 1
ATOM 668 N N . ARG A 1 83 ? 15.720 12.240 -24.185 1.00 60.84 83 ARG A N 1
ATOM 669 C CA . ARG A 1 83 ? 16.411 12.062 -25.481 1.00 60.84 83 ARG A CA 1
ATOM 670 C C . ARG A 1 83 ? 17.709 11.255 -25.298 1.00 60.84 83 ARG A C 1
ATOM 672 O O . ARG A 1 83 ? 18.247 11.210 -24.198 1.00 60.84 83 ARG A O 1
ATOM 679 N N . ARG A 1 84 ? 18.250 10.677 -26.385 1.00 51.34 84 ARG A N 1
ATOM 680 C CA . ARG A 1 84 ? 19.470 9.823 -26.406 1.00 51.34 84 ARG A CA 1
ATOM 681 C C . ARG A 1 84 ? 20.682 10.372 -25.624 1.00 51.34 84 ARG A C 1
ATOM 683 O O . ARG A 1 84 ? 21.498 9.569 -25.195 1.00 51.34 84 ARG A O 1
ATOM 690 N N . SER A 1 85 ? 20.801 11.690 -25.447 1.00 50.66 85 SER A N 1
ATOM 691 C CA . SER A 1 85 ? 21.927 12.367 -24.781 1.00 50.66 85 SER A CA 1
ATOM 692 C C . SER A 1 85 ? 21.633 12.899 -23.372 1.00 50.66 85 SER A C 1
ATOM 694 O O . SER A 1 85 ? 22.544 13.409 -22.725 1.00 50.66 85 SER A O 1
ATOM 696 N N . GLN A 1 86 ? 20.393 12.808 -22.881 1.00 52.06 86 GLN A N 1
ATOM 697 C CA . GLN A 1 86 ? 20.040 13.241 -21.527 1.00 52.06 86 GLN A CA 1
ATOM 698 C C . GLN A 1 86 ? 19.839 12.040 -20.601 1.00 52.06 86 GLN A C 1
ATOM 700 O O . GLN A 1 86 ? 19.482 10.947 -21.037 1.00 52.06 86 GLN A O 1
ATOM 705 N N . VAL A 1 87 ? 20.123 12.283 -19.319 1.00 58.06 87 VAL A N 1
ATOM 706 C CA . VAL A 1 87 ? 20.038 11.386 -18.155 1.00 58.06 87 VAL A CA 1
ATOM 707 C C . VAL A 1 87 ? 18.835 10.435 -18.244 1.00 58.06 87 VAL A C 1
ATOM 709 O O . VAL A 1 87 ? 17.820 10.770 -18.840 1.00 58.06 87 VAL A O 1
ATOM 712 N N . ASN A 1 88 ? 18.936 9.242 -17.652 1.00 71.38 88 ASN A N 1
ATOM 713 C CA . ASN A 1 88 ? 17.864 8.245 -17.546 1.00 71.38 88 ASN A CA 1
ATOM 714 C C . ASN A 1 88 ? 16.581 8.816 -16.895 1.00 71.38 88 ASN A C 1
ATOM 716 O O . ASN A 1 88 ? 16.340 8.613 -15.709 1.00 71.38 88 ASN A O 1
ATOM 720 N N . VAL A 1 89 ? 15.775 9.543 -17.674 1.00 87.88 89 VAL A N 1
ATOM 721 C CA . VAL A 1 89 ? 14.524 10.159 -17.231 1.00 87.88 89 VAL A CA 1
ATOM 722 C C . VAL A 1 89 ? 13.357 9.291 -17.677 1.00 87.88 89 VAL A C 1
ATOM 724 O O . VAL A 1 89 ? 13.165 9.032 -18.873 1.00 87.88 89 VAL A O 1
ATOM 727 N N . TYR A 1 90 ? 12.560 8.884 -16.697 1.00 92.88 90 TYR A N 1
ATOM 728 C CA . TYR A 1 90 ? 11.354 8.091 -16.891 1.00 92.88 90 TYR A CA 1
ATOM 729 C C . TYR A 1 90 ? 10.151 8.828 -16.315 1.00 92.88 90 TYR A C 1
ATOM 731 O O . TYR A 1 90 ? 10.279 9.600 -15.371 1.00 92.88 90 TYR A O 1
ATOM 739 N N . LYS A 1 91 ? 8.972 8.571 -16.863 1.00 94.62 91 LYS A N 1
ATOM 740 C CA . LYS A 1 91 ? 7.688 8.979 -16.307 1.00 94.62 91 LYS A CA 1
ATOM 741 C C . LYS A 1 91 ? 7.004 7.750 -15.727 1.00 94.62 91 LYS A C 1
ATOM 743 O O . LYS A 1 91 ? 6.828 6.769 -16.446 1.00 94.62 91 LYS A O 1
ATOM 748 N N . VAL A 1 92 ? 6.634 7.799 -14.452 1.00 96.38 92 VAL A N 1
ATOM 749 C CA . VAL A 1 92 ? 5.768 6.798 -13.819 1.00 96.38 92 VAL A CA 1
ATOM 750 C C . VAL A 1 92 ? 4.346 7.020 -14.323 1.00 96.38 92 VAL A C 1
ATOM 752 O O . VAL A 1 92 ? 3.822 8.133 -14.228 1.00 96.38 92 VAL A O 1
ATOM 755 N N . LEU A 1 93 ? 3.761 5.978 -14.907 1.00 94.88 93 LEU A N 1
ATOM 756 C CA . LEU A 1 93 ? 2.419 6.008 -15.480 1.00 94.88 93 LEU A CA 1
ATOM 757 C C . LEU A 1 93 ? 1.392 5.507 -14.466 1.00 94.88 93 LEU A C 1
ATOM 759 O O . LEU A 1 93 ? 1.756 4.916 -13.449 1.00 94.88 93 LEU A O 1
ATOM 763 N N . VAL A 1 94 ? 0.112 5.723 -14.770 1.00 93.69 94 VAL A N 1
ATOM 764 C CA . VAL A 1 94 ? -0.946 4.950 -14.122 1.00 93.69 94 VAL A CA 1
ATOM 765 C C . VAL A 1 94 ? -0.786 3.489 -14.522 1.00 93.69 94 VAL A C 1
ATOM 767 O O . VAL A 1 94 ? -0.517 3.205 -15.692 1.00 93.69 94 VAL A O 1
ATOM 770 N N . THR A 1 95 ? -0.913 2.567 -13.562 1.00 93.94 95 THR A N 1
ATOM 771 C CA . THR A 1 95 ? -0.670 1.142 -13.831 1.00 93.94 95 THR A CA 1
ATOM 772 C C . THR A 1 95 ? -1.490 0.647 -15.023 1.00 93.94 95 THR A C 1
ATOM 774 O O . THR A 1 95 ? -2.665 1.015 -15.135 1.00 93.94 95 THR A O 1
ATOM 777 N N . PRO A 1 96 ? -0.908 -0.210 -15.875 1.00 94.94 96 PRO A N 1
ATOM 778 C CA . PRO A 1 96 ? -1.607 -0.782 -17.019 1.00 94.94 96 PRO A CA 1
ATOM 779 C C . PRO A 1 96 ? -2.800 -1.634 -16.589 1.00 94.94 96 PRO A C 1
ATOM 781 O O . PRO A 1 96 ? -2.820 -2.191 -15.486 1.00 94.94 96 PRO A O 1
ATOM 784 N N . ASP A 1 97 ? -3.735 -1.833 -17.509 1.00 93.81 97 ASP A N 1
ATOM 785 C CA . ASP A 1 97 ? -4.702 -2.917 -17.374 1.00 93.81 97 ASP A CA 1
ATOM 786 C C . ASP A 1 97 ? -4.009 -4.245 -17.689 1.00 93.81 97 ASP A C 1
ATOM 788 O O . ASP A 1 97 ? -3.132 -4.318 -18.554 1.00 93.81 97 ASP A O 1
ATOM 792 N N . TYR A 1 98 ? -4.384 -5.312 -16.983 1.00 94.62 98 TYR A N 1
ATOM 793 C CA . TYR A 1 98 ? -3.792 -6.635 -17.172 1.00 94.62 98 TYR A CA 1
ATOM 794 C C . TYR A 1 98 ? -4.861 -7.689 -17.406 1.00 94.62 98 TYR A C 1
ATOM 796 O O . TYR A 1 98 ? -5.690 -7.979 -16.539 1.00 94.62 98 TYR A O 1
ATOM 804 N N . HIS A 1 99 ? -4.804 -8.306 -18.582 1.00 94.19 99 HIS A N 1
ATOM 805 C CA . HIS A 1 99 ? -5.699 -9.387 -18.947 1.00 94.19 99 HIS A CA 1
ATOM 806 C C . HIS A 1 99 ? -5.084 -10.732 -18.545 1.00 94.19 99 HIS A C 1
ATOM 808 O O . HIS A 1 99 ? -4.172 -11.241 -19.199 1.00 94.19 99 HIS A O 1
ATOM 814 N N . ARG A 1 100 ? -5.589 -11.321 -17.451 1.00 88.94 100 ARG A N 1
ATOM 815 C CA . ARG A 1 100 ? -5.009 -12.527 -16.828 1.00 88.94 100 ARG A CA 1
ATOM 816 C C . ARG A 1 100 ? -4.925 -13.734 -17.766 1.00 88.94 100 ARG A C 1
ATOM 818 O O . ARG A 1 100 ? -3.933 -14.454 -17.717 1.00 88.94 100 ARG A O 1
ATOM 825 N N . SER A 1 101 ? -5.930 -13.954 -18.615 1.00 91.94 101 SER A N 1
ATOM 826 C CA . SER A 1 101 ? -5.985 -15.142 -19.482 1.00 91.94 101 SER A CA 1
ATOM 827 C C . SER A 1 101 ? -4.924 -15.117 -20.583 1.00 91.94 101 SER A C 1
ATOM 829 O O . SER A 1 101 ? -4.359 -16.153 -20.915 1.00 91.94 101 SER A O 1
ATOM 831 N N . THR A 1 102 ? -4.619 -13.934 -21.122 1.00 93.75 102 THR A N 1
ATOM 832 C CA . THR A 1 102 ? -3.622 -13.755 -22.196 1.00 93.75 102 THR A CA 1
ATOM 833 C C . THR A 1 102 ? -2.280 -13.233 -21.681 1.00 93.75 102 THR A C 1
ATOM 835 O O . THR A 1 102 ? -1.329 -13.127 -22.452 1.00 93.75 102 THR A O 1
ATOM 838 N N . LYS A 1 103 ? -2.193 -12.904 -20.383 1.00 92.56 103 LYS A N 1
ATOM 839 C CA . LYS A 1 103 ? -1.026 -12.297 -19.721 1.00 92.56 103 LYS A CA 1
ATOM 840 C C . LYS A 1 103 ? -0.533 -11.041 -20.444 1.00 92.56 103 LYS A C 1
ATOM 842 O O . LYS A 1 103 ? 0.665 -10.832 -20.620 1.00 92.56 103 LYS A O 1
ATOM 847 N N . THR A 1 104 ? -1.474 -10.226 -20.912 1.00 95.38 104 THR A N 1
ATOM 848 C CA . THR A 1 104 ? -1.194 -9.041 -21.730 1.00 95.38 104 THR A CA 1
ATOM 849 C C . THR A 1 104 ? -1.445 -7.773 -20.928 1.00 95.38 104 THR A C 1
ATOM 851 O O . THR A 1 104 ? -2.441 -7.682 -20.209 1.00 95.38 104 THR A O 1
ATOM 854 N N . TYR A 1 105 ? -0.543 -6.804 -21.074 1.00 96.38 105 TYR A N 1
ATOM 855 C CA . TYR A 1 105 ? -0.656 -5.476 -20.480 1.00 96.38 105 TYR A CA 1
ATOM 856 C C . TYR A 1 105 ? -1.161 -4.475 -21.517 1.00 96.38 105 TYR A C 1
ATOM 858 O O . TYR A 1 105 ? -0.692 -4.485 -22.656 1.00 96.38 105 TYR A O 1
ATOM 866 N N . TYR A 1 106 ? -2.066 -3.590 -21.109 1.00 95.69 106 TYR A N 1
ATOM 867 C CA . TYR A 1 106 ? -2.594 -2.506 -21.935 1.00 95.69 106 TYR A CA 1
ATOM 868 C C . TYR A 1 106 ? -2.263 -1.164 -21.292 1.00 95.69 106 TYR A C 1
ATOM 870 O O . TYR A 1 106 ? -2.435 -0.973 -20.089 1.00 95.69 106 TYR A O 1
ATOM 878 N N . SER A 1 107 ? -1.732 -0.245 -22.094 1.00 95.12 107 SER A N 1
ATOM 879 C CA . SER A 1 107 ? -1.208 1.023 -21.591 1.00 95.12 107 SER A CA 1
ATOM 880 C C . SER A 1 107 ? -2.320 1.978 -21.167 1.00 95.12 107 SER A C 1
ATOM 882 O O . SER A 1 107 ? -3.193 2.320 -21.962 1.00 95.12 107 SER A O 1
ATOM 884 N N . ASN A 1 108 ? -2.187 2.509 -19.953 1.00 93.62 108 ASN A N 1
ATOM 885 C CA . ASN A 1 108 ? -3.003 3.597 -19.418 1.00 93.62 108 ASN A CA 1
ATOM 886 C C . ASN A 1 108 ? -2.271 4.950 -19.476 1.00 93.62 108 ASN A C 1
ATOM 888 O O . ASN A 1 108 ? -2.558 5.853 -18.697 1.00 93.62 108 ASN A O 1
ATOM 892 N N . GLU A 1 109 ? -1.317 5.119 -20.403 1.00 92.81 109 GLU A N 1
ATOM 893 C CA . GLU A 1 109 ? -0.498 6.340 -20.508 1.00 92.81 109 GLU A CA 1
ATOM 894 C C . GLU A 1 109 ? -1.328 7.634 -20.631 1.00 92.81 109 GLU A C 1
ATOM 896 O O . GLU A 1 109 ? -0.904 8.693 -20.166 1.00 92.81 109 GLU A O 1
ATOM 901 N N . HIS A 1 110 ? -2.498 7.553 -21.263 1.00 91.31 110 HIS A N 1
ATOM 902 C CA . HIS A 1 110 ? -3.394 8.688 -21.467 1.00 91.31 110 HIS A CA 1
ATOM 903 C C . HIS A 1 110 ? -4.005 9.220 -20.157 1.00 91.31 110 HIS A C 1
ATOM 905 O O . HIS A 1 110 ? -4.481 10.354 -20.124 1.00 91.31 110 HIS A O 1
ATOM 911 N N . ILE A 1 111 ? -3.981 8.432 -19.077 1.00 91.38 111 ILE A N 1
ATOM 912 C CA . ILE A 1 111 ? -4.527 8.808 -17.773 1.00 91.38 111 ILE A CA 1
ATOM 913 C C . ILE A 1 111 ? -3.503 9.656 -17.011 1.00 91.38 111 ILE A C 1
ATOM 915 O O . ILE A 1 111 ? -2.342 9.275 -16.838 1.00 91.38 111 ILE A O 1
ATOM 919 N N . HIS A 1 112 ? -3.937 10.818 -16.519 1.00 90.75 112 HIS A N 1
ATOM 920 C CA . HIS A 1 112 ? -3.076 11.684 -15.720 1.00 90.75 112 HIS A CA 1
ATOM 921 C C . HIS A 1 112 ? -2.843 11.109 -14.313 1.00 90.75 112 HIS A C 1
ATOM 923 O O . HIS A 1 112 ? -3.761 10.611 -13.660 1.00 90.75 112 HIS A O 1
ATOM 929 N N . ARG A 1 113 ? -1.596 11.176 -13.829 1.00 90.00 113 ARG A N 1
ATOM 930 C CA . ARG A 1 113 ? -1.189 10.607 -12.535 1.00 90.00 113 ARG A CA 1
ATOM 931 C C . ARG A 1 113 ? -1.345 11.624 -11.401 1.00 90.00 113 ARG A C 1
ATOM 933 O O . ARG A 1 113 ? -0.371 12.000 -10.749 1.00 90.00 113 ARG A O 1
ATOM 940 N N . ASP A 1 114 ? -2.567 12.072 -11.163 1.00 90.44 114 ASP A N 1
ATOM 941 C CA . ASP A 1 114 ? -2.918 12.981 -10.070 1.00 90.44 114 ASP A CA 1
ATOM 942 C C . ASP A 1 114 ? -3.997 12.383 -9.150 1.00 90.44 114 ASP A C 1
ATOM 944 O O . ASP A 1 114 ? -4.656 11.396 -9.477 1.00 90.44 114 ASP A O 1
ATOM 948 N N . ARG A 1 115 ? -4.194 12.994 -7.975 1.00 89.44 115 ARG A N 1
ATOM 949 C CA . ARG A 1 115 ? -5.127 12.489 -6.955 1.00 89.44 115 ARG A CA 1
ATOM 950 C C . ARG A 1 115 ? -6.580 12.426 -7.429 1.00 89.44 115 ARG A C 1
ATOM 952 O O . ARG A 1 115 ? -7.309 11.552 -6.965 1.00 89.44 115 ARG A O 1
ATOM 959 N N . VAL A 1 116 ? -7.020 13.361 -8.269 1.00 89.75 116 VAL A N 1
ATOM 960 C CA . VAL A 1 116 ? -8.406 13.433 -8.751 1.00 89.75 116 VAL A CA 1
ATOM 961 C C . VAL A 1 116 ? -8.627 12.331 -9.774 1.00 89.75 116 VAL A C 1
ATOM 963 O O . VAL A 1 116 ? -9.496 11.483 -9.575 1.00 89.75 116 VAL A O 1
ATOM 966 N N . THR A 1 117 ? -7.777 12.276 -10.797 1.00 89.00 117 THR A N 1
ATOM 967 C CA . THR A 1 117 ? -7.901 11.295 -11.877 1.00 89.00 117 THR A CA 1
ATOM 968 C C . THR A 1 117 ? -7.731 9.874 -11.348 1.00 89.00 117 THR A C 1
ATOM 970 O O . THR A 1 117 ? -8.576 9.017 -11.594 1.00 89.00 117 THR A O 1
ATOM 973 N N . MET A 1 118 ? -6.708 9.612 -10.526 1.00 88.94 118 MET A N 1
ATOM 974 C CA . MET A 1 118 ? -6.474 8.269 -9.983 1.00 88.94 118 MET A CA 1
ATOM 975 C C . MET A 1 118 ? -7.610 7.800 -9.065 1.00 88.94 118 MET A C 1
ATOM 977 O O . MET A 1 118 ? -7.897 6.605 -9.042 1.00 88.94 118 MET A O 1
ATOM 981 N N . LYS A 1 119 ? -8.294 8.708 -8.346 1.00 85.94 119 LYS A N 1
ATOM 982 C CA . LYS A 1 119 ? -9.506 8.376 -7.565 1.00 85.94 119 LYS A CA 1
ATOM 983 C C . LYS A 1 119 ? -10.682 7.967 -8.443 1.00 85.94 119 LYS A C 1
ATOM 985 O O . LYS A 1 119 ? -11.494 7.168 -7.993 1.00 85.94 119 LYS A O 1
ATOM 990 N N . GLN A 1 120 ? -10.782 8.537 -9.640 1.00 83.00 120 GLN A N 1
ATOM 991 C CA . GLN A 1 120 ? -11.846 8.239 -10.597 1.00 83.00 120 GLN A CA 1
ATOM 992 C C . GLN A 1 120 ? -11.567 6.968 -11.408 1.00 83.00 120 GLN A C 1
ATOM 994 O O . GLN A 1 120 ? -12.501 6.376 -11.943 1.00 83.00 120 GLN A O 1
ATOM 999 N N . THR A 1 121 ? -10.313 6.505 -11.475 1.00 79.69 121 THR A N 1
ATOM 1000 C CA . THR A 1 121 ? -10.022 5.178 -12.034 1.00 79.69 121 THR A CA 1
ATOM 1001 C C . THR A 1 121 ? -10.600 4.075 -11.145 1.00 79.69 121 THR A C 1
ATOM 1003 O O . THR A 1 121 ? -10.607 4.189 -9.918 1.00 79.69 121 THR A O 1
ATOM 1006 N N . GLN A 1 122 ? -10.998 2.951 -11.748 1.00 71.00 122 GLN A N 1
ATOM 1007 C CA . GLN A 1 122 ? -11.479 1.772 -11.008 1.00 71.00 122 GLN A CA 1
ATOM 1008 C C . GLN A 1 122 ? -10.427 1.189 -10.047 1.00 71.00 122 GLN A C 1
ATOM 1010 O O . GLN A 1 122 ? -10.765 0.474 -9.105 1.00 71.00 122 GLN A O 1
ATOM 1015 N N . ASN A 1 123 ? -9.149 1.514 -10.258 1.00 77.25 123 ASN A N 1
ATOM 1016 C CA . ASN A 1 123 ? -8.041 0.990 -9.471 1.00 77.25 123 ASN A CA 1
ATOM 1017 C C . ASN A 1 123 ? -7.784 1.800 -8.198 1.00 77.25 123 ASN A C 1
ATOM 1019 O O . ASN A 1 123 ? -7.305 1.229 -7.218 1.00 77.25 123 ASN A O 1
ATOM 1023 N N . GLY A 1 124 ? -8.111 3.098 -8.177 1.00 87.12 124 GLY A N 1
ATOM 1024 C CA . GLY A 1 124 ? -7.814 3.988 -7.055 1.00 87.12 124 GLY A CA 1
ATOM 1025 C C . GLY A 1 124 ? -6.314 4.092 -6.744 1.00 87.12 124 GLY A C 1
ATOM 1026 O O . GLY A 1 124 ? -5.457 3.530 -7.427 1.00 87.12 124 GLY A O 1
ATOM 1027 N N . TYR A 1 125 ? -5.974 4.756 -5.636 1.00 90.75 125 TYR A N 1
ATOM 1028 C CA . TYR A 1 125 ? -4.594 4.801 -5.147 1.00 90.75 125 TYR A CA 1
ATOM 1029 C C . TYR A 1 125 ? -4.483 4.650 -3.629 1.00 90.75 125 TYR A C 1
ATOM 1031 O O . TYR A 1 125 ? -5.453 4.824 -2.884 1.00 90.75 125 TYR A O 1
ATOM 1039 N N . CYS A 1 126 ? -3.277 4.294 -3.199 1.00 89.62 126 CYS A N 1
ATOM 1040 C CA . CYS A 1 126 ? -2.775 4.340 -1.840 1.00 89.62 126 CYS A CA 1
ATOM 1041 C C . CYS A 1 126 ? -1.810 5.514 -1.706 1.00 89.62 126 CYS A C 1
ATOM 1043 O O . CYS A 1 126 ? -0.907 5.664 -2.529 1.00 89.62 126 CYS A O 1
ATOM 1045 N N . GLU A 1 127 ? -1.964 6.309 -0.651 1.00 90.62 127 GLU A N 1
ATOM 1046 C CA . GLU A 1 127 ? -0.992 7.339 -0.283 1.00 90.62 127 GLU A CA 1
ATOM 1047 C C . GLU A 1 127 ? -0.168 6.833 0.899 1.00 90.62 127 GLU A C 1
ATOM 1049 O O . GLU A 1 127 ? -0.719 6.598 1.979 1.00 90.62 127 GLU A O 1
ATOM 1054 N N . ILE A 1 128 ? 1.128 6.614 0.675 1.00 93.62 128 ILE A N 1
ATOM 1055 C CA . ILE A 1 128 ? 2.042 6.000 1.647 1.00 93.62 128 ILE A CA 1
ATOM 1056 C C . ILE A 1 128 ? 3.101 7.040 2.049 1.00 93.62 128 ILE A C 1
ATOM 1058 O O . ILE A 1 128 ? 3.620 7.728 1.168 1.00 93.62 128 ILE A O 1
ATOM 1062 N N . PRO A 1 129 ? 3.432 7.177 3.346 1.00 94.94 129 PRO A N 1
ATOM 1063 C CA . PRO A 1 129 ? 4.594 7.931 3.814 1.00 94.94 129 PRO A CA 1
ATOM 1064 C C . PRO A 1 129 ? 5.898 7.479 3.158 1.00 94.94 129 PRO A C 1
ATOM 1066 O O . PRO A 1 129 ? 6.156 6.276 3.072 1.00 94.94 129 PRO A O 1
ATOM 1069 N N . ILE A 1 130 ? 6.741 8.416 2.729 1.00 93.50 130 ILE A N 1
ATOM 1070 C CA . ILE A 1 130 ? 8.043 8.089 2.128 1.00 93.50 130 ILE A CA 1
ATOM 1071 C C . ILE A 1 130 ? 8.894 7.257 3.101 1.00 93.50 130 ILE A C 1
ATOM 1073 O O . ILE A 1 130 ? 9.417 6.215 2.705 1.00 93.50 130 ILE A O 1
ATOM 1077 N N . GLU A 1 131 ? 8.916 7.643 4.376 1.00 91.62 131 GLU A N 1
ATOM 1078 C CA . GLU A 1 131 ? 9.684 7.042 5.474 1.00 91.62 131 GLU A CA 1
ATOM 1079 C C . GLU A 1 131 ? 9.335 5.561 5.688 1.00 91.62 131 GLU A C 1
ATOM 1081 O O . GLU A 1 131 ? 10.171 4.755 6.095 1.00 91.62 131 GLU A O 1
ATOM 1086 N N . MET A 1 132 ? 8.103 5.161 5.362 1.00 91.00 132 MET A N 1
ATOM 1087 C CA . MET A 1 132 ? 7.672 3.767 5.463 1.00 91.00 132 MET A CA 1
ATOM 1088 C C . MET A 1 132 ? 8.355 2.872 4.421 1.00 91.00 132 MET A C 1
ATOM 1090 O O . MET A 1 132 ? 8.613 1.702 4.690 1.00 91.00 132 MET A O 1
ATOM 1094 N N . MET A 1 133 ? 8.638 3.397 3.229 1.00 89.12 133 MET A N 1
ATOM 1095 C CA . MET A 1 133 ? 9.323 2.659 2.160 1.00 89.12 133 MET A CA 1
ATOM 1096 C C . MET A 1 133 ? 10.786 3.096 2.009 1.00 89.12 133 MET A C 1
ATOM 1098 O O . MET A 1 133 ? 11.386 2.922 0.946 1.00 89.12 133 MET A O 1
ATOM 1102 N N . GLU A 1 134 ? 11.379 3.662 3.058 1.00 84.25 134 GLU A N 1
ATOM 1103 C CA . GLU A 1 134 ? 12.807 3.959 3.132 1.00 84.25 134 GLU A CA 1
ATOM 1104 C C . GLU A 1 134 ? 13.626 2.801 3.715 1.00 84.25 134 GLU A C 1
ATOM 1106 O O . GLU A 1 134 ? 13.127 1.887 4.382 1.00 84.25 134 GLU A O 1
ATOM 1111 N N . GLY A 1 135 ? 14.927 2.824 3.416 1.00 84.06 135 GLY A N 1
ATOM 1112 C CA . GLY A 1 135 ? 15.902 1.900 3.979 1.00 84.06 135 GLY A CA 1
ATOM 1113 C C . GLY A 1 135 ? 15.560 0.429 3.738 1.00 84.06 135 GLY A C 1
ATOM 1114 O O . GLY A 1 135 ? 15.453 -0.033 2.600 1.00 84.06 135 GLY A O 1
ATOM 1115 N N . SER A 1 136 ? 15.436 -0.335 4.828 1.00 84.44 136 SER A N 1
ATOM 1116 C CA . SER A 1 136 ? 15.379 -1.802 4.768 1.00 84.44 136 SER A CA 1
ATOM 1117 C C . SER A 1 136 ? 14.197 -2.358 3.970 1.00 84.44 136 SER A C 1
ATOM 1119 O O . SER A 1 136 ? 14.339 -3.436 3.401 1.00 84.44 136 SER A O 1
ATOM 1121 N N . VAL A 1 137 ? 13.068 -1.641 3.875 1.00 91.81 137 VAL A N 1
ATOM 1122 C CA . VAL A 1 137 ? 11.839 -2.166 3.247 1.00 91.81 137 VAL A CA 1
ATOM 1123 C C . VAL A 1 137 ? 12.031 -2.477 1.767 1.00 91.81 137 VAL A C 1
ATOM 1125 O O . VAL A 1 137 ? 11.621 -3.537 1.291 1.00 91.81 137 VAL A O 1
ATOM 1128 N N . LEU A 1 138 ? 12.704 -1.582 1.045 1.00 92.62 138 LEU A N 1
ATOM 1129 C CA . LEU A 1 138 ? 13.029 -1.788 -0.364 1.00 92.62 138 LEU A CA 1
ATOM 1130 C C . LEU A 1 138 ? 14.410 -2.434 -0.564 1.00 92.62 138 LEU A C 1
ATOM 1132 O O . LEU A 1 138 ? 14.628 -3.065 -1.597 1.00 92.62 138 LEU A O 1
ATOM 1136 N N . ARG A 1 139 ? 15.320 -2.319 0.416 1.00 93.88 139 ARG A N 1
ATOM 1137 C CA . ARG A 1 139 ? 16.724 -2.749 0.302 1.00 93.88 139 ARG A CA 1
ATOM 1138 C C . ARG A 1 139 ? 16.993 -4.198 0.730 1.00 93.88 139 ARG A C 1
ATOM 1140 O O . ARG A 1 139 ? 17.767 -4.900 0.082 1.00 93.88 139 ARG A O 1
ATOM 1147 N N . ASP A 1 140 ? 16.392 -4.663 1.825 1.00 92.88 140 ASP A N 1
ATOM 1148 C CA . ASP A 1 140 ? 16.686 -5.976 2.416 1.00 92.88 140 ASP A CA 1
ATOM 1149 C C . ASP A 1 140 ? 15.676 -7.032 1.961 1.00 92.88 140 ASP A C 1
ATOM 1151 O O . ASP A 1 140 ? 14.616 -7.223 2.556 1.00 92.88 140 ASP A O 1
ATOM 1155 N N . LYS A 1 141 ? 16.033 -7.771 0.908 1.00 89.94 141 LYS A N 1
ATOM 1156 C CA . LYS A 1 141 ? 15.192 -8.833 0.331 1.00 89.94 141 LYS A CA 1
ATOM 1157 C C . LYS A 1 141 ? 15.008 -10.044 1.251 1.00 89.94 141 LYS A C 1
ATOM 1159 O O . LYS A 1 141 ? 14.058 -10.800 1.059 1.00 89.94 141 LYS A O 1
ATOM 1164 N N . THR A 1 142 ? 15.904 -10.247 2.217 1.00 90.25 142 THR A N 1
ATOM 1165 C CA . THR A 1 142 ? 15.831 -11.383 3.148 1.00 90.25 142 THR A CA 1
ATOM 1166 C C . THR A 1 142 ? 14.815 -11.104 4.249 1.00 90.25 142 THR A C 1
ATOM 1168 O O . THR A 1 142 ? 13.984 -11.954 4.580 1.00 90.25 142 THR A O 1
ATOM 1171 N N . LYS A 1 143 ? 14.804 -9.864 4.750 1.00 93.94 143 LYS A N 1
ATOM 1172 C CA . LYS A 1 143 ? 13.836 -9.396 5.739 1.00 93.94 143 LYS A CA 1
ATOM 1173 C C . LYS A 1 143 ? 12.487 -9.088 5.098 1.00 93.94 143 LYS A C 1
ATOM 1175 O O . LYS A 1 143 ? 11.454 -9.516 5.622 1.00 93.94 143 LYS A O 1
ATOM 1180 N N . TRP A 1 144 ? 12.477 -8.400 3.961 1.00 96.25 144 TRP A N 1
ATOM 1181 C CA . TRP A 1 144 ? 11.276 -7.935 3.273 1.00 96.25 144 TRP A CA 1
ATOM 1182 C C . TRP A 1 144 ? 11.002 -8.732 2.010 1.00 96.25 144 TRP A C 1
ATOM 1184 O O . TRP A 1 144 ? 11.537 -8.449 0.942 1.00 96.25 144 TRP A O 1
ATOM 1194 N N . THR A 1 145 ? 10.107 -9.712 2.127 1.00 96.06 145 THR A N 1
ATOM 1195 C CA . THR A 1 145 ? 9.560 -10.438 0.978 1.00 96.06 145 THR A CA 1
ATOM 1196 C C . THR A 1 145 ? 8.472 -9.618 0.288 1.00 96.06 145 THR A C 1
ATOM 1198 O O . THR A 1 145 ? 7.846 -8.752 0.900 1.00 96.06 145 THR A O 1
ATOM 1201 N N . ASP A 1 146 ? 8.172 -9.937 -0.971 1.00 95.62 146 ASP A N 1
ATOM 1202 C CA . ASP A 1 146 ? 7.104 -9.258 -1.720 1.00 95.62 146 ASP A CA 1
ATOM 1203 C C . ASP A 1 146 ? 5.759 -9.365 -1.011 1.00 95.62 146 ASP A C 1
ATOM 1205 O O . ASP A 1 146 ? 4.994 -8.409 -0.966 1.00 95.62 146 ASP A O 1
ATOM 1209 N N . ARG A 1 147 ? 5.500 -10.511 -0.374 1.00 95.56 147 ARG A N 1
ATOM 1210 C CA . ARG A 1 147 ? 4.302 -10.712 0.440 1.00 95.56 147 ARG A CA 1
ATOM 1211 C C . ARG A 1 147 ? 4.238 -9.725 1.603 1.00 95.56 147 ARG A C 1
ATOM 1213 O O . ARG A 1 147 ? 3.175 -9.169 1.845 1.00 95.56 147 ARG A O 1
ATOM 1220 N N . LYS A 1 148 ? 5.351 -9.480 2.305 1.00 97.06 148 LYS A N 1
ATOM 1221 C CA . LYS A 1 148 ? 5.398 -8.496 3.400 1.00 97.06 148 LYS A CA 1
ATOM 1222 C C . LYS A 1 148 ? 5.113 -7.082 2.898 1.00 97.06 148 LYS A C 1
ATOM 1224 O O . LYS A 1 148 ? 4.310 -6.385 3.509 1.00 97.06 148 LYS A O 1
ATOM 1229 N N . ILE A 1 149 ? 5.702 -6.704 1.763 1.00 96.50 149 ILE A N 1
ATOM 1230 C CA . ILE A 1 149 ? 5.469 -5.403 1.119 1.00 96.50 149 ILE A CA 1
ATOM 1231 C C . ILE A 1 149 ? 3.998 -5.260 0.701 1.00 96.50 149 ILE A C 1
ATOM 1233 O O . ILE A 1 149 ? 3.367 -4.253 1.012 1.00 96.50 149 ILE A O 1
ATOM 1237 N N . LYS A 1 150 ? 3.422 -6.279 0.048 1.00 96.19 150 LYS A N 1
ATOM 1238 C CA . LYS A 1 150 ? 2.021 -6.260 -0.398 1.00 96.19 150 LYS A CA 1
ATOM 1239 C C . LYS A 1 150 ? 1.034 -6.233 0.768 1.00 96.19 150 LYS A C 1
ATOM 1241 O O . LYS A 1 150 ? 0.102 -5.441 0.731 1.00 96.19 150 LYS A O 1
ATOM 1246 N N . VAL A 1 151 ? 1.251 -7.026 1.823 1.00 96.94 151 VAL A N 1
ATOM 1247 C CA . VAL A 1 151 ? 0.414 -6.976 3.037 1.00 96.94 151 VAL A CA 1
ATOM 1248 C C . VAL A 1 151 ? 0.493 -5.599 3.688 1.00 96.94 151 VAL A C 1
ATOM 1250 O O . VAL A 1 151 ? -0.545 -5.038 4.013 1.00 96.94 151 VAL A O 1
ATOM 1253 N N . LEU A 1 152 ? 1.691 -5.026 3.837 1.00 96.50 152 LEU A N 1
ATOM 1254 C CA . LEU A 1 152 ? 1.841 -3.673 4.372 1.00 96.50 152 LEU A CA 1
ATOM 1255 C C . LEU A 1 152 ? 1.069 -2.648 3.525 1.00 96.50 152 LEU A C 1
ATOM 1257 O O . LEU A 1 152 ? 0.317 -1.849 4.076 1.00 96.50 152 LEU A O 1
ATOM 1261 N N . GLY A 1 153 ? 1.205 -2.708 2.198 1.00 95.38 153 GLY A N 1
ATOM 1262 C CA . GLY A 1 153 ? 0.449 -1.860 1.277 1.00 95.38 153 GLY A CA 1
ATOM 1263 C C . GLY A 1 153 ? -1.066 -2.027 1.422 1.00 95.38 153 GLY A C 1
ATOM 1264 O O . GLY A 1 153 ? -1.774 -1.030 1.522 1.00 95.38 153 GLY A O 1
ATOM 1265 N N . GLN A 1 154 ? -1.569 -3.264 1.536 1.00 95.06 154 GLN A N 1
ATOM 1266 C CA . GLN A 1 154 ? -2.988 -3.528 1.817 1.00 95.06 154 GLN A CA 1
ATOM 1267 C C . GLN A 1 154 ? -3.435 -2.914 3.146 1.00 95.06 154 GLN A C 1
ATOM 1269 O O . GLN A 1 154 ? -4.493 -2.298 3.199 1.00 95.06 154 GLN A O 1
ATOM 1274 N N . LEU A 1 155 ? -2.632 -3.002 4.209 1.00 95.81 155 LEU A N 1
ATOM 1275 C CA . LEU A 1 155 ? -2.981 -2.349 5.473 1.00 95.81 155 LEU A CA 1
ATOM 1276 C C . LEU A 1 155 ? -3.079 -0.824 5.308 1.00 95.81 155 LEU A C 1
ATOM 1278 O O . LEU A 1 155 ? -4.030 -0.241 5.811 1.00 95.81 155 LEU A O 1
ATOM 1282 N N . TYR A 1 156 ? -2.182 -0.179 4.551 1.00 95.00 156 TYR A N 1
ATOM 1283 C CA . TYR A 1 156 ? -2.306 1.254 4.231 1.00 95.00 156 TYR A CA 1
ATOM 1284 C C . TYR A 1 156 ? -3.561 1.593 3.418 1.00 95.00 156 TYR A C 1
ATOM 1286 O O . TYR A 1 156 ? -4.148 2.656 3.638 1.00 95.00 156 TYR A O 1
ATOM 1294 N N . LEU A 1 157 ? -3.992 0.710 2.511 1.00 92.62 157 LEU A N 1
ATOM 1295 C CA . LEU A 1 157 ? -5.215 0.902 1.724 1.00 92.62 157 LEU A CA 1
ATOM 1296 C C . LEU A 1 157 ? -6.462 0.988 2.605 1.00 92.62 157 LEU A C 1
ATOM 1298 O O . LEU A 1 157 ? -7.290 1.878 2.404 1.00 92.62 157 LEU A O 1
ATOM 1302 N N . TYR A 1 158 ? -6.554 0.100 3.593 1.00 93.81 158 TYR A N 1
ATOM 1303 C CA . TYR A 1 158 ? -7.660 0.048 4.550 1.00 93.81 158 TYR A CA 1
ATOM 1304 C C . TYR A 1 158 ? -7.453 0.965 5.766 1.00 93.81 158 TYR A C 1
ATOM 1306 O O . TYR A 1 158 ? -8.304 1.002 6.648 1.00 93.81 158 TYR A O 1
ATOM 1314 N N . HIS A 1 159 ? -6.341 1.706 5.843 1.00 94.31 159 HIS A N 1
ATOM 1315 C CA . HIS A 1 159 ? -6.027 2.560 6.988 1.00 94.31 159 HIS A CA 1
ATOM 1316 C C . HIS A 1 159 ? -6.660 3.953 6.876 1.00 94.31 159 HIS A C 1
ATOM 1318 O O . HIS A 1 159 ? -6.065 4.896 6.318 1.00 94.31 159 HIS A O 1
ATOM 1324 N N . TRP A 1 160 ? -7.858 4.092 7.443 1.00 93.06 160 TRP A N 1
ATOM 1325 C CA . TRP A 1 160 ? -8.622 5.337 7.543 1.00 93.06 160 TRP A CA 1
ATOM 1326 C C . TRP A 1 160 ? -8.785 5.697 9.023 1.00 93.06 160 TRP A C 1
ATOM 1328 O O . TRP A 1 160 ? -9.697 5.258 9.716 1.00 93.06 160 TRP A O 1
ATOM 1338 N N . ILE A 1 161 ? -7.824 6.463 9.539 1.00 93.31 161 ILE A N 1
ATOM 1339 C CA . ILE A 1 161 ? -7.723 6.778 10.970 1.00 93.31 161 ILE A CA 1
ATOM 1340 C C . ILE A 1 161 ? -8.849 7.688 11.480 1.00 93.31 161 ILE A C 1
ATOM 1342 O O . ILE A 1 161 ? -9.186 7.645 12.657 1.00 93.31 161 ILE A O 1
ATOM 1346 N N . ASP A 1 162 ? -9.445 8.486 10.606 1.00 91.12 162 ASP A N 1
ATOM 1347 C CA . ASP A 1 162 ? -10.605 9.325 10.896 1.00 91.12 162 ASP A CA 1
ATOM 1348 C C . ASP A 1 162 ? -11.917 8.535 10.989 1.00 91.12 162 ASP A C 1
ATOM 1350 O O . ASP A 1 162 ? -12.782 8.910 11.777 1.00 91.12 162 ASP A O 1
ATOM 1354 N N . GLU A 1 163 ? -12.052 7.446 10.232 1.00 92.19 163 GLU A N 1
ATOM 1355 C CA . GLU A 1 163 ? -13.268 6.616 10.202 1.00 92.19 163 GLU A CA 1
ATOM 1356 C C . GLU A 1 163 ? -13.215 5.406 11.135 1.00 92.19 163 GLU A C 1
ATOM 1358 O O . GLU A 1 163 ? -14.230 5.011 11.701 1.00 92.19 163 GLU A O 1
ATOM 1363 N N . TYR A 1 164 ? -12.032 4.818 11.303 1.00 95.12 164 TYR A N 1
ATOM 1364 C CA . TYR A 1 164 ? -11.848 3.537 11.990 1.00 95.12 164 TYR A CA 1
ATOM 1365 C C . TYR A 1 164 ? -10.784 3.592 13.093 1.00 95.12 164 TYR A C 1
ATOM 1367 O O . TYR A 1 164 ? -10.455 2.584 13.721 1.00 95.12 164 TYR A O 1
ATOM 1375 N N . GLY A 1 165 ? -10.139 4.742 13.294 1.00 93.81 165 GLY A N 1
ATOM 1376 C CA . GLY A 1 165 ? -8.982 4.832 14.184 1.00 93.81 165 GLY A CA 1
ATOM 1377 C C . GLY A 1 165 ? -7.770 4.025 13.697 1.00 93.81 165 GLY A C 1
ATOM 1378 O O . GLY A 1 165 ? -6.794 3.900 14.431 1.00 93.81 165 GLY A O 1
ATOM 1379 N N . GLY A 1 166 ? -7.785 3.466 12.488 1.00 95.75 166 GLY A N 1
ATOM 1380 C CA . GLY A 1 166 ? -6.727 2.600 11.984 1.00 95.75 166 GLY A CA 1
ATOM 1381 C C . GLY A 1 166 ? -7.135 1.904 10.692 1.00 95.75 166 GLY A C 1
ATOM 1382 O O . GLY A 1 166 ? -7.805 2.489 9.846 1.00 95.75 166 GLY A O 1
ATOM 1383 N N . VAL A 1 167 ? -6.702 0.658 10.540 1.00 96.62 167 VAL A N 1
ATOM 1384 C CA . VAL A 1 167 ? -7.194 -0.271 9.520 1.00 96.62 167 VAL A CA 1
ATOM 1385 C C . VAL A 1 167 ? -8.658 -0.592 9.812 1.00 96.62 167 VAL A C 1
ATOM 1387 O O . VAL A 1 167 ? -8.988 -0.885 10.961 1.00 96.62 167 VAL A O 1
ATOM 1390 N N . ASP A 1 168 ? -9.505 -0.551 8.781 1.00 96.00 168 ASP A N 1
ATOM 1391 C CA . ASP A 1 168 ? -10.907 -0.976 8.852 1.00 96.00 168 ASP A CA 1
ATOM 1392 C C . ASP A 1 168 ? -11.024 -2.337 9.573 1.00 96.00 168 ASP A C 1
ATOM 1394 O O . ASP A 1 168 ? -10.453 -3.331 9.099 1.00 96.00 168 ASP A O 1
ATOM 1398 N N . PRO A 1 169 ? -11.753 -2.417 10.703 1.00 94.94 169 PRO A N 1
ATOM 1399 C CA . PRO A 1 169 ? -11.927 -3.655 11.442 1.00 94.94 169 PRO A CA 1
ATOM 1400 C C . PRO A 1 169 ? -12.551 -4.775 10.618 1.00 94.94 169 PRO A C 1
ATOM 1402 O O . PRO A 1 169 ? -12.208 -5.941 10.820 1.00 94.94 169 PRO A O 1
ATOM 1405 N N . ASN A 1 170 ? -13.421 -4.452 9.662 1.00 94.50 170 ASN A N 1
ATOM 1406 C CA . ASN A 1 170 ? -13.997 -5.457 8.773 1.00 94.50 170 ASN A CA 1
ATOM 1407 C C . ASN A 1 170 ? -12.934 -6.059 7.852 1.00 94.50 170 ASN A C 1
ATOM 1409 O O . ASN A 1 170 ? -13.043 -7.219 7.464 1.00 94.50 170 ASN A O 1
ATOM 1413 N N . ALA A 1 171 ? -11.876 -5.305 7.544 1.00 95.00 171 ALA A N 1
ATOM 1414 C CA . ALA A 1 171 ? -10.765 -5.767 6.731 1.00 95.00 171 ALA A CA 1
ATOM 1415 C C . ALA A 1 171 ? -9.756 -6.580 7.560 1.00 95.00 171 ALA A C 1
ATOM 1417 O O . ALA A 1 171 ? -9.448 -7.720 7.190 1.00 95.00 171 ALA A O 1
ATOM 1418 N N . ALA A 1 172 ? -9.254 -6.022 8.672 1.00 96.31 172 ALA A N 1
ATOM 1419 C CA . ALA A 1 172 ? -8.378 -6.718 9.616 1.00 96.31 172 ALA A CA 1
ATOM 1420 C C . ALA A 1 172 ? -8.350 -6.065 11.013 1.00 96.31 172 ALA A C 1
ATOM 1422 O O . ALA A 1 172 ? -8.190 -4.854 11.146 1.00 96.31 172 ALA A O 1
ATOM 1423 N N . HIS A 1 173 ? -8.403 -6.880 12.070 1.00 96.12 173 HIS A N 1
ATOM 1424 C CA . HIS A 1 173 ? -8.312 -6.429 13.467 1.00 96.12 173 HIS A CA 1
ATOM 1425 C C . HIS A 1 173 ? -7.815 -7.544 14.398 1.00 96.12 173 HIS A C 1
ATOM 1427 O O . HIS A 1 173 ? -7.604 -8.683 13.969 1.00 96.12 173 HIS A O 1
ATOM 1433 N N . PHE A 1 174 ? -7.621 -7.234 15.680 1.00 94.38 174 PHE A N 1
ATOM 1434 C CA . PHE A 1 174 ? -7.326 -8.233 16.703 1.00 94.38 174 PHE A CA 1
ATOM 1435 C C . PHE A 1 174 ? -8.604 -8.674 17.435 1.00 94.38 174 PHE A C 1
ATOM 1437 O O . PHE A 1 174 ? -9.380 -7.847 17.895 1.00 94.38 174 PHE A O 1
ATOM 1444 N N . ILE A 1 175 ? -8.783 -9.984 17.612 1.00 92.62 175 ILE A N 1
ATOM 1445 C CA . ILE A 1 175 ? -9.807 -10.603 18.465 1.00 92.62 175 ILE A CA 1
ATOM 1446 C C . ILE A 1 175 ? -9.083 -11.534 19.432 1.00 92.62 175 ILE A C 1
ATOM 1448 O O . ILE A 1 175 ? -8.446 -12.490 18.990 1.00 92.62 175 ILE A O 1
ATOM 1452 N N . ASN A 1 176 ? -9.151 -11.272 20.740 1.00 86.94 176 ASN A N 1
ATOM 1453 C CA . ASN A 1 176 ? -8.547 -12.131 21.771 1.00 86.94 176 ASN A CA 1
ATOM 1454 C C . ASN A 1 176 ? -7.079 -12.504 21.464 1.00 86.94 176 ASN A C 1
ATOM 1456 O O . ASN A 1 176 ? -6.689 -13.668 21.505 1.00 86.94 176 ASN A O 1
ATOM 1460 N N . ASN A 1 177 ? -6.268 -11.511 21.075 1.00 84.25 177 ASN A N 1
ATOM 1461 C CA . ASN A 1 177 ? -4.862 -11.656 20.643 1.00 84.25 177 ASN A CA 1
ATOM 1462 C C . ASN A 1 177 ? -4.624 -12.490 19.369 1.00 84.25 177 ASN A C 1
ATOM 1464 O O . ASN A 1 177 ? -3.480 -12.691 18.954 1.00 84.25 177 ASN A O 1
ATOM 1468 N N . THR A 1 178 ? -5.684 -12.906 18.688 1.00 90.19 178 THR A N 1
ATOM 1469 C CA . THR A 1 178 ? -5.629 -13.468 17.340 1.00 90.19 178 THR A CA 1
ATOM 1470 C C . THR A 1 178 ? -5.911 -12.376 16.319 1.00 90.19 178 THR A C 1
ATOM 1472 O O . THR A 1 178 ? -6.667 -11.452 16.581 1.00 90.19 178 THR A O 1
ATOM 1475 N N . ILE A 1 179 ? -5.292 -12.456 15.144 1.00 94.38 179 ILE A N 1
ATOM 1476 C CA . ILE A 1 179 ? -5.586 -11.530 14.047 1.00 94.38 179 ILE A CA 1
ATOM 1477 C C . ILE A 1 179 ? -6.728 -12.120 13.230 1.00 94.38 179 ILE A C 1
ATOM 1479 O O . ILE A 1 179 ? -6.636 -13.267 12.773 1.00 94.38 179 ILE A O 1
ATOM 1483 N N . ASN A 1 180 ? -7.779 -11.337 13.042 1.00 95.81 180 ASN A N 1
ATOM 1484 C CA . ASN A 1 180 ? -8.812 -11.593 12.059 1.00 95.81 180 ASN A CA 1
ATOM 1485 C C . ASN A 1 180 ? -8.474 -10.853 10.759 1.00 95.81 180 ASN A C 1
ATOM 1487 O O . ASN A 1 180 ? -7.988 -9.724 10.800 1.00 95.81 180 ASN A O 1
ATOM 1491 N N . VAL A 1 181 ? -8.690 -11.504 9.618 1.00 95.81 181 VAL A N 1
ATOM 1492 C CA . VAL A 1 181 ? -8.441 -10.952 8.279 1.00 95.81 181 VAL A CA 1
ATOM 1493 C C . VAL A 1 181 ? -9.597 -11.394 7.397 1.00 95.81 181 VAL A C 1
ATOM 1495 O O . VAL A 1 181 ? -9.929 -12.577 7.403 1.00 95.81 181 VAL A O 1
ATOM 1498 N N . SER A 1 182 ? -10.185 -10.462 6.657 1.00 95.25 182 SER A N 1
ATOM 1499 C CA . SER A 1 182 ? -11.286 -10.742 5.734 1.00 95.25 182 SER A CA 1
ATOM 1500 C C . SER A 1 182 ? -10.879 -11.609 4.542 1.00 95.25 182 SER A C 1
ATOM 1502 O O . SER A 1 182 ? -9.726 -11.615 4.086 1.00 95.25 182 SER A O 1
ATOM 1504 N N . ASP A 1 183 ? -11.876 -12.271 3.958 1.00 94.44 183 ASP A N 1
ATOM 1505 C CA . ASP A 1 183 ? -11.725 -12.988 2.692 1.00 94.44 183 ASP A CA 1
ATOM 1506 C C . ASP A 1 183 ? -11.351 -12.045 1.544 1.00 94.44 183 ASP A C 1
ATOM 1508 O O . ASP A 1 183 ? -10.601 -12.434 0.652 1.00 94.44 183 ASP A O 1
ATOM 1512 N N . LEU A 1 184 ? -11.771 -10.776 1.598 1.00 91.81 184 LEU A N 1
ATOM 1513 C CA . LEU A 1 184 ? -11.417 -9.766 0.600 1.00 91.81 184 LEU A CA 1
ATOM 1514 C C . LEU A 1 184 ? -9.903 -9.511 0.544 1.00 91.81 184 LEU A C 1
ATOM 1516 O O . LEU A 1 184 ? -9.320 -9.511 -0.540 1.00 91.81 184 LEU A O 1
ATOM 1520 N N . ILE A 1 185 ? -9.237 -9.339 1.693 1.00 93.69 185 ILE A N 1
ATOM 1521 C CA . ILE A 1 185 ? -7.769 -9.199 1.729 1.00 93.69 185 ILE A CA 1
ATOM 1522 C C . ILE A 1 185 ? -7.100 -10.481 1.210 1.00 93.69 185 ILE A C 1
ATOM 1524 O O . ILE A 1 185 ? -6.128 -10.413 0.454 1.00 93.69 185 ILE A O 1
ATOM 1528 N N . THR A 1 186 ? -7.631 -11.644 1.591 1.00 94.44 186 THR A N 1
ATOM 1529 C CA . THR A 1 186 ? -7.136 -12.961 1.163 1.00 94.44 186 THR A CA 1
ATOM 1530 C C . THR A 1 186 ? -7.213 -13.115 -0.362 1.00 94.44 186 THR A C 1
ATOM 1532 O O . THR A 1 186 ? -6.214 -13.467 -0.997 1.00 94.44 186 THR A O 1
ATOM 1535 N N . TYR A 1 187 ? -8.352 -12.759 -0.960 1.00 92.38 187 TYR A N 1
ATOM 1536 C CA . TYR A 1 187 ? -8.584 -12.753 -2.404 1.00 92.38 187 TYR A CA 1
ATOM 1537 C C . TYR A 1 187 ? -7.668 -11.759 -3.128 1.00 92.38 187 TYR A C 1
ATOM 1539 O O . TYR A 1 187 ? -6.981 -12.130 -4.083 1.00 92.38 187 TYR A O 1
ATOM 1547 N N . ASN A 1 188 ? -7.584 -10.520 -2.633 1.00 92.50 188 ASN A N 1
ATOM 1548 C CA . ASN A 1 188 ? -6.749 -9.476 -3.226 1.00 92.50 188 ASN A CA 1
ATOM 1549 C C . ASN A 1 188 ? -5.273 -9.869 -3.249 1.00 92.50 188 ASN A C 1
ATOM 1551 O O . ASN A 1 188 ? -4.594 -9.628 -4.244 1.00 92.50 188 ASN A O 1
ATOM 1555 N N . LEU A 1 189 ? -4.765 -10.484 -2.179 1.00 93.75 189 LEU A N 1
ATOM 1556 C CA . LEU A 1 189 ? -3.372 -10.928 -2.094 1.00 93.75 189 LEU A CA 1
ATOM 1557 C C . LEU A 1 189 ? -3.118 -12.272 -2.787 1.00 93.75 189 LEU A C 1
ATOM 1559 O O . LEU A 1 189 ? -1.961 -12.583 -3.072 1.00 93.75 189 LEU A O 1
ATOM 1563 N N . GLY A 1 190 ? -4.161 -13.062 -3.057 1.00 91.81 190 GLY A N 1
ATOM 1564 C CA . GLY A 1 190 ? -4.047 -14.389 -3.661 1.00 91.81 190 GLY A CA 1
ATOM 1565 C C . GLY A 1 190 ? -3.233 -15.367 -2.809 1.00 91.81 190 GLY A C 1
ATOM 1566 O O . GLY A 1 190 ? -2.453 -16.151 -3.348 1.00 91.81 190 GLY A O 1
ATOM 1567 N N . CYS A 1 191 ? -3.338 -15.290 -1.479 1.00 91.56 191 CYS A N 1
ATOM 1568 C CA . CYS A 1 191 ? -2.593 -16.165 -0.570 1.00 91.56 191 CYS A CA 1
ATOM 1569 C C . CYS A 1 191 ? -3.424 -16.556 0.651 1.00 91.56 191 CYS A C 1
ATOM 1571 O O . CYS A 1 191 ? -4.379 -15.874 0.998 1.00 91.56 191 CYS A O 1
ATOM 1573 N N . HIS A 1 192 ? -3.050 -17.656 1.306 1.00 94.81 192 HIS A N 1
ATOM 1574 C CA . HIS A 1 192 ? -3.808 -18.212 2.423 1.00 94.81 192 HIS A CA 1
ATOM 1575 C C . HIS A 1 192 ? -3.825 -17.275 3.645 1.00 94.81 192 HIS A C 1
ATOM 1577 O O . HIS A 1 192 ? -2.799 -16.695 4.014 1.00 94.81 192 HIS A O 1
ATOM 1583 N N . VAL A 1 193 ? -4.961 -17.203 4.349 1.00 96.44 193 VAL A N 1
ATOM 1584 C CA . VAL A 1 193 ? -5.172 -16.293 5.491 1.00 96.44 193 VAL A CA 1
ATOM 1585 C C . VAL A 1 193 ? -4.091 -16.423 6.576 1.00 96.44 193 VAL A C 1
ATOM 1587 O O . VAL A 1 193 ? -3.620 -15.429 7.128 1.00 96.44 193 VAL A O 1
ATOM 1590 N N . ASN A 1 194 ? -3.617 -17.643 6.846 1.00 96.25 194 ASN A N 1
ATOM 1591 C CA . ASN A 1 194 ? -2.559 -17.890 7.835 1.00 96.25 194 ASN A CA 1
ATOM 1592 C C . ASN A 1 194 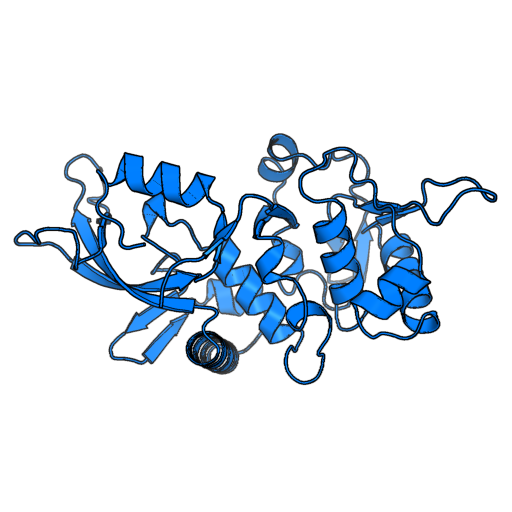? -1.221 -17.231 7.476 1.00 96.25 194 ASN A C 1
ATOM 1594 O O . ASN A 1 194 ? -0.498 -16.802 8.377 1.00 96.25 194 ASN A O 1
ATOM 1598 N N . ASP A 1 195 ? -0.894 -17.113 6.190 1.00 96.12 195 ASP A N 1
ATOM 1599 C CA . ASP A 1 195 ? 0.328 -16.436 5.758 1.00 96.12 195 ASP A CA 1
ATOM 1600 C C . ASP A 1 195 ? 0.225 -14.925 5.961 1.00 96.12 195 ASP A C 1
ATOM 1602 O O . ASP A 1 195 ? 1.190 -14.294 6.397 1.00 96.12 195 ASP A O 1
ATOM 1606 N N . ILE A 1 196 ? -0.960 -14.357 5.734 1.00 97.12 196 ILE A N 1
ATOM 1607 C CA . ILE A 1 196 ? -1.243 -12.944 6.002 1.00 97.12 196 ILE A CA 1
ATOM 1608 C C . ILE A 1 196 ? -1.142 -12.679 7.505 1.00 97.12 196 ILE A C 1
ATOM 1610 O O . ILE A 1 196 ? -0.407 -11.786 7.923 1.00 97.12 196 ILE A O 1
ATOM 1614 N N . LYS A 1 197 ? -1.779 -13.512 8.341 1.00 97.25 197 LYS A N 1
ATOM 1615 C CA . LYS A 1 197 ? -1.693 -13.403 9.808 1.00 97.25 197 LYS A CA 1
ATOM 1616 C C . LYS A 1 197 ? -0.245 -13.473 10.300 1.00 97.25 197 LYS A C 1
ATOM 1618 O O . LYS A 1 197 ? 0.136 -12.684 11.162 1.00 97.25 197 LYS A O 1
ATOM 1623 N N . LYS A 1 198 ? 0.587 -14.374 9.757 1.00 96.94 198 LYS A N 1
ATOM 1624 C CA . LYS A 1 198 ? 2.026 -14.447 10.085 1.00 96.94 198 LYS A CA 1
ATOM 1625 C C . LYS A 1 198 ? 2.748 -13.136 9.768 1.00 96.94 198 LYS A C 1
ATOM 1627 O O . LYS A 1 198 ? 3.525 -12.664 10.596 1.00 96.94 198 LYS A O 1
ATOM 1632 N N . VAL A 1 199 ? 2.474 -12.536 8.610 1.00 97.69 199 VAL A N 1
ATOM 1633 C CA . VAL A 1 199 ? 3.057 -11.242 8.229 1.00 97.69 199 VAL A CA 1
ATOM 1634 C C . VAL A 1 199 ? 2.575 -10.118 9.142 1.00 97.69 199 VAL A C 1
ATOM 1636 O O . VAL A 1 199 ? 3.401 -9.343 9.606 1.00 97.69 199 VAL A O 1
ATOM 1639 N N . VAL A 1 200 ? 1.283 -10.045 9.462 1.00 97.44 200 VAL A N 1
ATOM 1640 C CA . VAL A 1 200 ? 0.745 -9.018 10.371 1.00 97.44 200 VAL A CA 1
ATOM 1641 C C . VAL A 1 200 ? 1.368 -9.142 11.769 1.00 97.44 200 VAL A C 1
ATOM 1643 O O . VAL A 1 200 ? 1.810 -8.141 12.327 1.00 97.44 200 VAL A O 1
ATOM 1646 N N . ARG A 1 201 ? 1.524 -10.361 12.315 1.00 96.62 201 ARG A N 1
ATOM 1647 C CA . ARG A 1 201 ? 2.261 -10.570 13.583 1.00 96.62 201 ARG A CA 1
ATOM 1648 C C . ARG A 1 201 ? 3.704 -10.091 13.492 1.00 96.62 201 ARG A C 1
ATOM 1650 O O . ARG A 1 201 ? 4.205 -9.475 14.428 1.00 96.62 201 ARG A O 1
ATOM 1657 N N . TRP A 1 202 ? 4.367 -10.387 12.376 1.00 96.81 202 TRP A N 1
ATOM 1658 C CA . TRP A 1 202 ? 5.730 -9.936 12.129 1.00 96.81 202 TRP A CA 1
ATOM 1659 C C . TRP A 1 202 ? 5.806 -8.403 12.090 1.00 96.81 202 TRP A C 1
ATOM 1661 O O . TRP A 1 202 ? 6.611 -7.835 12.815 1.00 96.81 202 TRP A O 1
ATOM 1671 N N . LEU A 1 203 ? 4.918 -7.731 11.350 1.00 96.81 203 LEU A N 1
ATOM 1672 C CA . LEU A 1 203 ? 4.846 -6.265 11.289 1.00 96.81 203 LEU A CA 1
ATOM 1673 C C . LEU A 1 203 ? 4.615 -5.638 12.670 1.00 96.81 203 LEU A C 1
ATOM 1675 O O . LEU A 1 203 ? 5.222 -4.616 12.977 1.00 96.81 203 LEU A O 1
ATOM 1679 N N . HIS A 1 204 ? 3.772 -6.257 13.504 1.00 95.75 204 HIS A N 1
ATOM 1680 C CA . HIS A 1 204 ? 3.524 -5.799 14.873 1.00 95.75 204 HIS A CA 1
ATOM 1681 C C . HIS A 1 204 ? 4.781 -5.910 15.738 1.00 95.75 204 HIS A C 1
ATOM 1683 O O . HIS A 1 204 ? 5.149 -4.966 16.429 1.00 95.75 204 HIS A O 1
ATOM 1689 N N . ARG A 1 205 ? 5.483 -7.046 15.660 1.00 95.19 205 ARG A N 1
ATOM 1690 C CA . ARG A 1 205 ? 6.726 -7.273 16.408 1.00 95.19 205 ARG A CA 1
ATOM 1691 C C . ARG A 1 205 ? 7.853 -6.329 15.984 1.00 95.19 205 ARG A C 1
ATOM 1693 O O . ARG A 1 205 ? 8.621 -5.897 16.830 1.00 95.19 205 ARG A O 1
ATOM 1700 N N . GLU A 1 206 ? 7.951 -6.022 14.694 1.00 94.94 206 GLU A N 1
ATOM 1701 C CA . GLU A 1 206 ? 8.952 -5.089 14.156 1.00 94.94 206 GLU A CA 1
ATOM 1702 C C . GLU A 1 206 ? 8.560 -3.611 14.336 1.00 94.94 206 GLU A C 1
ATOM 1704 O O . GLU A 1 206 ? 9.325 -2.729 13.961 1.00 94.94 206 GLU A O 1
ATOM 1709 N N . GLY A 1 207 ? 7.376 -3.325 14.891 1.00 93.94 207 GLY A N 1
ATOM 1710 C CA . GLY A 1 207 ? 6.944 -1.963 15.201 1.00 93.94 207 GLY A CA 1
ATOM 1711 C C . GLY A 1 207 ? 6.398 -1.156 14.017 1.00 93.94 207 GLY A C 1
ATOM 1712 O O . GLY A 1 207 ? 6.291 0.065 14.099 1.00 93.94 207 GLY A O 1
ATOM 1713 N N . TYR A 1 208 ? 6.011 -1.797 12.914 1.00 94.75 208 TYR A N 1
ATOM 1714 C CA . TYR A 1 208 ? 5.355 -1.105 11.791 1.00 94.75 208 TYR A CA 1
ATOM 1715 C C . TYR A 1 208 ? 3.865 -0.863 12.024 1.00 94.75 208 TYR A C 1
ATOM 1717 O O . TYR A 1 208 ? 3.256 0.011 11.406 1.00 94.75 208 TYR A O 1
ATOM 1725 N N . ILE A 1 209 ? 3.274 -1.657 12.913 1.00 95.81 209 ILE A N 1
ATOM 1726 C CA . ILE A 1 209 ? 1.879 -1.546 13.315 1.00 95.81 209 ILE A CA 1
ATOM 1727 C C . ILE A 1 209 ? 1.771 -1.701 14.827 1.00 95.81 209 ILE A C 1
ATOM 1729 O O . ILE A 1 209 ? 2.605 -2.349 15.457 1.00 95.81 209 ILE A O 1
ATOM 1733 N N . MET A 1 210 ? 0.704 -1.163 15.397 1.00 95.06 210 MET A N 1
ATOM 1734 C CA . MET A 1 210 ? 0.375 -1.287 16.808 1.00 95.06 210 MET A CA 1
ATOM 1735 C C . MET A 1 210 ? -1.089 -1.678 16.994 1.00 95.06 210 MET A C 1
ATOM 1737 O O . MET A 1 210 ? -1.939 -1.412 16.144 1.00 95.06 210 MET A O 1
ATOM 1741 N N . LYS A 1 211 ? -1.372 -2.321 18.125 1.00 95.12 211 LYS A N 1
ATOM 1742 C CA . LYS A 1 211 ? -2.725 -2.641 18.578 1.00 95.12 211 LYS A CA 1
ATOM 1743 C C . LYS A 1 211 ? -3.291 -1.453 19.360 1.00 95.12 211 LYS A C 1
ATOM 1745 O O . LYS A 1 211 ? -2.659 -1.013 20.322 1.00 95.12 211 LYS A O 1
ATOM 1750 N N . VAL A 1 212 ? -4.464 -0.952 18.975 1.00 95.00 212 VAL A N 1
ATOM 1751 C CA . VAL A 1 212 ? -5.134 0.172 19.652 1.00 95.00 212 VAL A CA 1
ATOM 1752 C C . VAL A 1 212 ? -6.564 -0.208 20.009 1.00 95.00 212 VAL A C 1
ATOM 1754 O O . VAL A 1 212 ? -7.286 -0.747 19.182 1.00 95.00 212 VAL A O 1
ATOM 1757 N N . LYS A 1 213 ? -6.989 0.101 21.236 1.00 95.75 213 LYS A N 1
ATOM 1758 C CA . LYS A 1 213 ? -8.394 -0.011 21.645 1.00 95.75 213 LYS A CA 1
ATOM 1759 C C . LYS A 1 213 ? -9.156 1.211 21.151 1.00 95.75 213 LYS A C 1
ATOM 1761 O O . LYS A 1 213 ? -8.964 2.300 21.690 1.00 95.75 213 LYS A O 1
ATOM 1766 N N . ALA A 1 214 ? -10.001 1.026 20.148 1.00 96.31 214 ALA A N 1
ATOM 1767 C CA . ALA A 1 214 ? -10.857 2.064 19.591 1.00 96.31 214 ALA A CA 1
ATOM 1768 C C . ALA A 1 214 ? -12.291 1.911 20.110 1.00 96.31 214 ALA A C 1
ATOM 1770 O O . ALA A 1 214 ? -12.794 0.794 20.245 1.00 96.31 214 ALA A O 1
ATOM 1771 N N . VAL A 1 215 ? -12.931 3.041 20.402 1.00 97.00 215 VAL A N 1
ATOM 1772 C CA . VAL A 1 215 ? -14.316 3.129 20.870 1.00 97.00 215 VAL A CA 1
ATOM 1773 C C . VAL A 1 215 ? -15.215 3.483 19.694 1.00 97.00 215 VAL A C 1
ATOM 1775 O O . VAL A 1 215 ? -14.987 4.480 19.001 1.00 97.00 215 VAL A O 1
ATOM 1778 N N . TYR A 1 216 ? -16.252 2.678 19.509 1.00 96.19 216 TYR A N 1
ATOM 1779 C CA . TYR A 1 216 ? -17.273 2.845 18.490 1.00 96.19 216 TYR A CA 1
ATOM 1780 C C . TYR A 1 216 ? -18.639 3.028 19.138 1.00 96.19 216 TYR A C 1
ATOM 1782 O O . TYR A 1 216 ? -18.970 2.340 20.104 1.00 96.19 216 TYR A O 1
ATOM 1790 N N . ARG A 1 217 ? -19.450 3.925 18.580 1.00 94.31 217 ARG A N 1
ATOM 1791 C CA . ARG A 1 217 ? -20.803 4.216 19.059 1.00 94.31 217 ARG A CA 1
ATOM 1792 C C . ARG A 1 217 ? -21.789 4.156 17.910 1.00 94.31 217 ARG A C 1
ATOM 1794 O O . ARG A 1 217 ? -21.483 4.607 16.811 1.00 94.31 217 ARG A O 1
ATOM 1801 N N . ILE A 1 218 ? -22.980 3.631 18.175 1.00 93.50 218 ILE A N 1
ATOM 1802 C CA . ILE A 1 218 ? -24.070 3.635 17.199 1.00 93.50 218 ILE A CA 1
ATOM 1803 C C . ILE A 1 218 ? -24.420 5.083 16.846 1.00 93.50 218 ILE A C 1
ATOM 1805 O O . ILE A 1 218 ? -24.790 5.877 17.717 1.00 93.50 218 ILE A O 1
ATOM 1809 N N . ASN A 1 219 ? -24.328 5.410 15.561 1.00 89.38 219 ASN A N 1
ATOM 1810 C CA . ASN A 1 219 ? -24.785 6.683 15.037 1.00 89.38 219 ASN A CA 1
ATOM 1811 C C . ASN A 1 219 ? -26.317 6.683 14.974 1.00 89.38 219 ASN A C 1
ATOM 1813 O O . ASN A 1 219 ? -26.915 6.037 14.114 1.00 89.38 219 ASN A O 1
ATOM 1817 N N . GLN A 1 220 ? -26.946 7.443 15.872 1.00 87.44 220 GLN A N 1
ATOM 1818 C CA . GLN A 1 220 ? -28.407 7.574 15.942 1.00 87.44 220 GLN A CA 1
ATOM 1819 C C . GLN A 1 220 ? -29.010 8.249 14.701 1.00 87.44 220 GLN A C 1
ATOM 1821 O O . GLN A 1 220 ? -30.193 8.081 14.430 1.00 87.44 220 GLN A O 1
ATOM 1826 N N . ASN 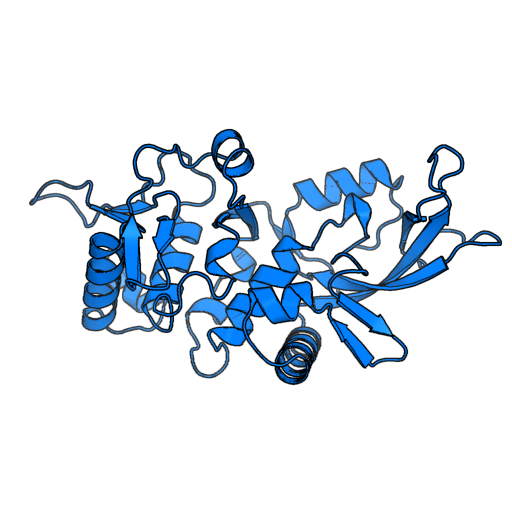A 1 221 ? -28.195 8.973 13.928 1.00 86.50 221 ASN A N 1
ATOM 1827 C CA . ASN A 1 221 ? -28.617 9.637 12.696 1.00 86.50 221 ASN A CA 1
ATOM 1828 C C . ASN A 1 221 ? -28.426 8.754 11.447 1.00 86.50 221 ASN A C 1
ATOM 1830 O O . ASN A 1 221 ? -28.768 9.185 10.349 1.00 86.50 221 ASN A O 1
ATOM 1834 N N . SER A 1 222 ? -27.856 7.548 11.580 1.00 87.44 222 SER A N 1
ATOM 1835 C CA . SER A 1 222 ? -27.714 6.602 10.465 1.00 87.44 222 SER A CA 1
ATOM 1836 C C . SER A 1 222 ? -28.949 5.708 10.370 1.00 87.44 222 SER A C 1
ATOM 1838 O O . SER A 1 222 ? -29.336 5.067 11.350 1.00 87.44 222 SER A O 1
ATOM 1840 N N . CYS A 1 223 ? -29.533 5.599 9.171 1.00 83.31 223 CYS A N 1
ATOM 1841 C CA . CYS A 1 223 ? -30.669 4.711 8.897 1.00 83.31 223 CYS A CA 1
ATOM 1842 C C . CYS A 1 223 ? -30.376 3.247 9.261 1.00 83.31 223 CYS A C 1
ATOM 1844 O O . CYS A 1 223 ? -31.276 2.517 9.668 1.00 83.31 223 CYS A O 1
ATOM 1846 N N . TYR A 1 224 ? -29.112 2.830 9.147 1.00 86.31 224 TYR A N 1
ATOM 1847 C CA . TYR A 1 224 ? -28.667 1.462 9.413 1.00 86.31 224 TYR A CA 1
ATOM 1848 C C . TYR A 1 224 ? -28.025 1.290 10.796 1.00 86.31 224 TYR A C 1
ATOM 1850 O O . TYR A 1 224 ? -27.475 0.227 11.078 1.00 86.31 224 TYR A O 1
ATOM 1858 N N . LYS A 1 225 ? -28.102 2.308 11.672 1.00 85.56 225 LYS A N 1
ATOM 1859 C CA . LYS A 1 225 ? -27.517 2.289 13.028 1.00 85.56 225 LYS A CA 1
ATOM 1860 C C . LYS A 1 225 ? -26.037 1.883 13.030 1.00 85.56 225 LYS A C 1
ATOM 1862 O O . LYS A 1 225 ? -25.586 1.110 13.874 1.00 85.56 225 LYS A O 1
ATOM 1867 N N . GLU A 1 226 ? -25.284 2.401 12.067 1.00 88.56 226 GLU A N 1
ATOM 1868 C CA . GLU A 1 226 ? -23.876 2.054 11.879 1.00 88.56 226 GLU A CA 1
ATOM 1869 C C . GLU A 1 226 ? -23.014 2.483 13.070 1.00 88.56 226 GLU A C 1
ATOM 1871 O O . GLU A 1 226 ? -23.269 3.495 13.729 1.00 88.56 226 GLU A O 1
ATOM 1876 N N . LEU A 1 227 ? -21.958 1.712 13.323 1.00 91.88 227 LEU A N 1
ATOM 1877 C CA . LEU A 1 227 ? -20.943 2.053 14.309 1.00 91.88 227 LEU A CA 1
ATOM 1878 C C . LEU A 1 227 ? -20.030 3.153 13.764 1.00 91.88 227 LEU A C 1
ATOM 1880 O O . LEU A 1 227 ? -19.351 2.972 12.757 1.00 91.88 227 LEU A O 1
ATOM 1884 N N . GLN A 1 228 ? -19.970 4.273 14.473 1.00 92.38 228 GLN A N 1
ATOM 1885 C CA . GLN A 1 228 ? -19.066 5.380 14.200 1.00 92.38 228 GLN A CA 1
ATOM 1886 C C . GLN A 1 228 ? -17.894 5.349 15.181 1.00 92.38 228 GLN A C 1
ATOM 1888 O O . GLN A 1 228 ? -18.093 5.242 16.392 1.00 92.38 228 GLN A O 1
ATOM 1893 N N . PHE A 1 229 ? -16.671 5.484 14.672 1.00 94.50 229 PHE A N 1
ATOM 1894 C CA . PHE A 1 229 ? -15.492 5.680 15.510 1.00 94.50 229 PHE A CA 1
ATOM 1895 C C . PHE A 1 229 ? -15.558 7.025 16.243 1.00 94.50 229 PHE A C 1
ATOM 1897 O O . PHE A 1 229 ? -15.738 8.077 15.627 1.00 94.50 229 PHE A O 1
ATOM 1904 N N . ILE A 1 230 ? -15.388 6.987 17.565 1.00 94.69 230 ILE A N 1
ATOM 1905 C CA . ILE A 1 230 ? -15.443 8.174 18.434 1.00 94.69 230 ILE A CA 1
ATOM 1906 C C . ILE A 1 230 ? -14.047 8.595 18.904 1.00 94.69 230 ILE A C 1
ATOM 1908 O O . ILE A 1 230 ? -13.798 9.776 19.139 1.00 94.69 230 ILE A O 1
ATOM 1912 N N . GLY A 1 231 ? -13.128 7.641 19.045 1.00 95.38 231 GLY A N 1
ATOM 1913 C CA . GLY A 1 231 ? -11.766 7.890 19.503 1.00 95.38 231 GLY A CA 1
ATOM 1914 C C . GLY A 1 231 ? -11.138 6.673 20.172 1.00 95.38 231 GLY A C 1
ATOM 1915 O O . GLY A 1 231 ? -11.735 5.600 20.260 1.00 95.38 231 GLY A O 1
ATOM 1916 N N . ASP A 1 232 ? -9.926 6.847 20.675 1.00 96.12 232 ASP A N 1
ATOM 1917 C CA . ASP A 1 232 ? -9.187 5.818 21.395 1.00 96.12 232 ASP A CA 1
ATOM 1918 C C . ASP A 1 232 ? -9.694 5.692 22.825 1.00 96.12 232 ASP A C 1
ATOM 1920 O O . ASP A 1 232 ? -9.910 6.691 23.507 1.00 96.12 232 ASP A O 1
ATOM 1924 N N . ALA A 1 233 ? -9.795 4.464 23.332 1.00 95.06 233 ALA A N 1
ATOM 1925 C CA . ALA A 1 233 ? -10.323 4.186 24.669 1.00 95.06 233 ALA A CA 1
ATOM 1926 C C . ALA A 1 233 ? -9.556 4.902 25.793 1.00 95.06 233 ALA A C 1
ATOM 1928 O O . ALA A 1 233 ? -10.115 5.181 26.845 1.00 95.06 233 ALA A O 1
ATOM 1929 N N . ILE A 1 234 ? -8.280 5.230 25.570 1.00 93.94 234 ILE A N 1
ATOM 1930 C CA . ILE A 1 234 ? -7.454 5.966 26.538 1.00 93.94 234 ILE A CA 1
ATOM 1931 C C . ILE A 1 234 ? -7.712 7.482 26.553 1.00 93.94 234 ILE A C 1
ATOM 1933 O O . ILE A 1 234 ? -7.255 8.167 27.464 1.00 93.94 234 ILE A O 1
ATOM 1937 N N . LYS A 1 235 ? -8.405 8.022 25.544 1.00 93.12 235 LYS A N 1
ATOM 1938 C CA . LYS A 1 235 ? -8.753 9.448 25.418 1.00 93.12 235 LYS A CA 1
ATOM 1939 C C . LYS A 1 235 ? -10.261 9.688 25.524 1.00 93.12 235 LYS A C 1
ATOM 1941 O O . LYS A 1 235 ? -10.677 10.752 25.970 1.00 93.12 235 LYS A O 1
ATOM 1946 N N . THR A 1 236 ? -11.069 8.698 25.160 1.00 93.56 236 THR A N 1
ATOM 1947 C CA . THR A 1 236 ? -12.528 8.781 25.143 1.00 93.56 236 THR A CA 1
ATOM 1948 C C . THR A 1 236 ? -13.132 8.275 26.449 1.00 93.56 236 THR A C 1
ATOM 1950 O O . THR A 1 236 ? -12.857 7.160 26.885 1.00 93.56 236 THR A O 1
ATOM 1953 N N . LYS A 1 237 ? -14.042 9.058 27.042 1.00 91.50 237 LYS A N 1
ATOM 1954 C CA . LYS A 1 237 ? -14.923 8.566 28.111 1.00 91.50 237 LYS A CA 1
ATOM 1955 C C . LYS A 1 237 ? -15.968 7.622 27.507 1.00 91.50 237 LYS A C 1
ATOM 1957 O O . LYS A 1 237 ? -16.844 8.074 26.768 1.00 91.50 237 LYS A O 1
ATOM 1962 N N . GLN A 1 238 ? -15.851 6.332 27.808 1.00 91.00 238 GLN A N 1
ATOM 1963 C CA . GLN A 1 238 ? -16.777 5.304 27.334 1.00 91.00 238 GLN A CA 1
ATOM 1964 C C . GLN A 1 238 ? -18.186 5.522 27.905 1.00 91.00 238 GLN A C 1
ATOM 1966 O O . GLN A 1 238 ? -18.345 5.857 29.080 1.00 91.00 238 GLN A O 1
ATOM 1971 N N . GLN A 1 239 ? -19.201 5.322 27.070 1.00 93.06 239 GLN A N 1
ATOM 1972 C CA . GLN A 1 239 ? -20.617 5.371 27.429 1.00 93.06 239 GLN A CA 1
ATOM 1973 C C . GLN A 1 239 ? -21.245 3.967 27.385 1.00 93.06 239 GLN A C 1
ATOM 1975 O O . GLN A 1 239 ? -20.726 3.076 26.704 1.00 93.06 239 GLN A O 1
ATOM 1980 N N . PRO A 1 240 ? -22.372 3.743 28.088 1.00 91.69 240 PRO A N 1
ATOM 1981 C CA . PRO A 1 240 ? -23.141 2.512 27.948 1.00 91.69 240 PRO A CA 1
ATOM 1982 C C . PRO A 1 240 ? -23.523 2.254 26.484 1.00 91.69 240 PRO A C 1
ATOM 1984 O O . PRO A 1 240 ? -24.022 3.147 25.803 1.00 91.69 240 PRO A O 1
ATOM 1987 N N . GLY A 1 241 ? -23.289 1.030 26.006 1.00 90.25 241 GLY A N 1
ATOM 1988 C CA . GLY A 1 241 ? -23.563 0.633 24.620 1.00 90.25 241 GLY A CA 1
ATOM 1989 C C . GLY A 1 241 ? -22.426 0.896 23.627 1.00 90.25 241 GLY A C 1
ATOM 1990 O O . GLY A 1 241 ? -22.535 0.475 22.477 1.00 90.25 241 GLY A O 1
ATOM 1991 N N . ASP A 1 242 ? -21.329 1.534 24.049 1.00 95.50 242 ASP A N 1
ATOM 1992 C CA . ASP A 1 242 ? -20.133 1.654 23.214 1.00 95.50 242 ASP A CA 1
ATOM 1993 C C . ASP A 1 242 ? -19.472 0.284 22.991 1.00 95.50 242 ASP A C 1
ATOM 1995 O O . ASP A 1 242 ? -19.295 -0.509 23.922 1.00 95.50 242 ASP A O 1
ATOM 1999 N N . VAL A 1 243 ? -19.036 0.040 21.756 1.00 95.44 243 VAL A N 1
ATOM 2000 C CA . VAL A 1 243 ? -18.306 -1.163 21.346 1.00 95.44 243 VAL A CA 1
ATOM 2001 C C . VAL A 1 243 ? -16.813 -0.854 21.315 1.00 95.44 243 VAL A C 1
ATOM 2003 O O . VAL A 1 243 ? -16.381 0.116 20.692 1.00 95.44 243 VAL A O 1
ATOM 2006 N N . ILE A 1 244 ? -16.005 -1.689 21.970 1.00 95.38 244 ILE A N 1
ATOM 2007 C CA . ILE A 1 244 ? -14.544 -1.583 21.922 1.00 95.38 244 ILE A CA 1
ATOM 2008 C C . ILE A 1 244 ? -14.004 -2.611 20.940 1.00 95.38 244 ILE A C 1
ATOM 2010 O O . ILE A 1 244 ? -14.269 -3.805 21.075 1.00 95.38 244 ILE A O 1
ATOM 2014 N N . ILE A 1 245 ? -13.195 -2.146 19.992 1.00 95.69 245 ILE A N 1
ATOM 2015 C CA . ILE A 1 245 ? -12.520 -3.002 19.019 1.00 95.69 245 ILE A CA 1
ATOM 2016 C C . ILE A 1 245 ? -11.014 -2.764 19.108 1.00 95.69 245 ILE A C 1
ATOM 2018 O O . ILE A 1 245 ? -10.547 -1.624 19.131 1.00 95.69 245 ILE A O 1
ATOM 2022 N N . ASP A 1 246 ? -10.244 -3.851 19.146 1.00 96.50 246 ASP A N 1
ATOM 2023 C CA . ASP A 1 246 ? -8.787 -3.803 19.065 1.00 96.50 246 ASP A CA 1
ATOM 2024 C C . ASP A 1 246 ? -8.348 -3.652 17.595 1.00 96.50 246 ASP A C 1
ATOM 2026 O O . ASP A 1 246 ? -8.138 -4.634 16.873 1.00 96.50 246 ASP A O 1
ATOM 2030 N N . VAL A 1 247 ? -8.203 -2.411 17.139 1.00 96.69 247 VAL A N 1
ATOM 2031 C CA . VAL A 1 247 ? -7.842 -2.082 15.756 1.00 96.69 247 VAL A CA 1
ATOM 2032 C C . VAL A 1 247 ? -6.338 -2.172 15.514 1.00 96.69 247 VAL A C 1
ATOM 2034 O O . VAL A 1 247 ? -5.515 -1.973 16.414 1.00 96.69 247 VAL A O 1
ATOM 2037 N N . ILE A 1 248 ? -5.969 -2.458 14.265 1.00 97.25 248 ILE A N 1
ATOM 2038 C CA . ILE A 1 248 ? -4.588 -2.339 13.792 1.00 97.25 248 ILE A CA 1
ATOM 2039 C C . ILE A 1 248 ? -4.362 -0.882 13.388 1.00 97.25 248 ILE A C 1
ATOM 2041 O O . ILE A 1 248 ? -5.054 -0.376 12.512 1.00 97.25 248 ILE A O 1
ATOM 2045 N N . ARG A 1 249 ? -3.372 -0.206 13.969 1.00 96.06 249 ARG A N 1
ATOM 2046 C CA . ARG A 1 249 ? -2.955 1.142 13.555 1.00 96.06 249 ARG A CA 1
ATOM 2047 C C . ARG A 1 249 ? -1.539 1.110 12.999 1.00 96.06 249 ARG A C 1
ATOM 2049 O O . ARG A 1 249 ? -0.674 0.441 13.559 1.00 96.06 249 ARG A O 1
ATOM 2056 N N . LEU A 1 250 ? -1.300 1.827 11.906 1.00 95.69 250 LEU A N 1
ATOM 2057 C CA . LEU A 1 250 ? 0.044 1.985 11.352 1.00 95.69 250 LEU A CA 1
ATOM 2058 C C . LEU A 1 250 ? 0.835 2.982 12.199 1.00 95.69 250 LEU A C 1
ATOM 2060 O O . LEU A 1 250 ? 0.293 3.993 12.639 1.00 95.69 250 LEU A O 1
ATOM 2064 N N . THR A 1 251 ? 2.114 2.702 12.434 1.00 94.50 251 THR A N 1
ATOM 2065 C CA . THR A 1 251 ? 2.959 3.556 13.285 1.00 94.50 251 THR A CA 1
ATOM 2066 C C . THR A 1 251 ? 3.554 4.737 12.530 1.00 94.50 251 THR A C 1
ATOM 2068 O O . THR A 1 251 ? 4.007 5.677 13.166 1.00 94.50 251 THR A O 1
ATOM 2071 N N . CYS A 1 252 ? 3.510 4.732 11.196 1.00 94.38 252 CYS A N 1
ATOM 2072 C CA . CYS A 1 252 ? 3.846 5.874 10.354 1.00 94.38 252 CYS A CA 1
ATOM 2073 C C . CYS A 1 252 ? 2.618 6.276 9.532 1.00 94.38 252 CYS A C 1
ATOM 2075 O O . CYS A 1 252 ? 2.048 5.445 8.828 1.00 94.38 252 CYS A O 1
ATOM 2077 N N . ILE A 1 253 ? 2.176 7.530 9.634 1.00 92.88 253 ILE A N 1
ATOM 2078 C CA . ILE A 1 253 ? 0.983 8.013 8.923 1.00 92.88 253 ILE A CA 1
ATOM 2079 C C . ILE A 1 253 ? 1.202 9.416 8.344 1.00 92.88 253 ILE A C 1
ATOM 2081 O O . ILE A 1 253 ? 1.971 10.198 8.907 1.00 92.88 253 ILE A O 1
ATOM 2085 N N . PRO A 1 254 ? 0.509 9.776 7.247 1.00 92.12 254 PRO A N 1
ATOM 2086 C CA . PRO A 1 254 ? 0.501 11.150 6.753 1.00 92.12 254 PRO A CA 1
ATOM 2087 C C . PRO A 1 254 ? -0.067 12.119 7.800 1.00 92.12 254 PRO A C 1
ATOM 2089 O O . PRO A 1 254 ? -1.137 11.870 8.366 1.00 92.12 254 PRO A O 1
ATOM 2092 N N . ASP A 1 255 ? 0.606 13.245 8.021 1.00 92.12 255 ASP A N 1
ATOM 2093 C CA . ASP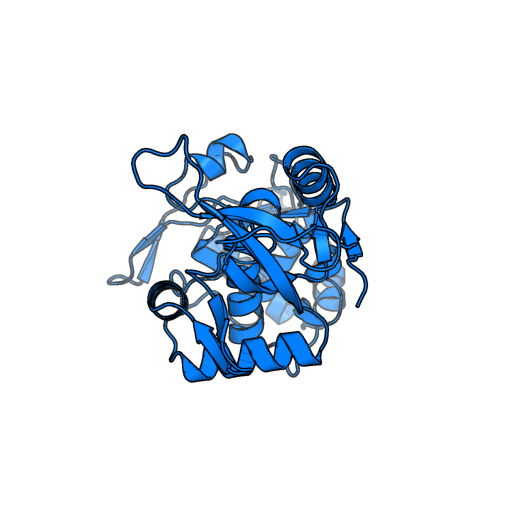 A 1 255 ? 0.234 14.242 9.030 1.00 92.12 255 ASP A CA 1
ATOM 2094 C C . ASP A 1 255 ? -1.174 14.820 8.797 1.00 92.12 255 ASP A C 1
ATOM 2096 O O . ASP A 1 255 ? -1.948 14.991 9.741 1.00 92.12 255 ASP A O 1
ATOM 2100 N N . LEU A 1 256 ? -1.544 15.048 7.535 1.00 88.62 256 LEU A N 1
ATOM 2101 C CA . LEU A 1 256 ? -2.870 15.515 7.132 1.00 88.62 256 LEU A CA 1
ATOM 2102 C C . LEU A 1 256 ? -3.978 14.530 7.527 1.00 88.62 256 LEU A C 1
ATOM 2104 O O . LEU A 1 256 ? -5.038 14.962 7.979 1.00 88.62 256 LEU A O 1
ATOM 2108 N N . LYS A 1 257 ? -3.733 13.214 7.419 1.00 90.31 257 LYS A N 1
ATOM 2109 C CA . LYS A 1 257 ? -4.715 12.198 7.838 1.00 90.31 257 LYS A CA 1
ATOM 2110 C C . LYS A 1 257 ? -4.956 12.266 9.345 1.00 90.31 257 LYS A C 1
ATOM 2112 O O . LYS A 1 257 ? -6.108 12.234 9.770 1.00 90.31 257 LYS A O 1
ATOM 2117 N N . LEU A 1 258 ? -3.897 12.416 10.147 1.00 91.00 258 LEU A N 1
ATOM 2118 C CA . LEU A 1 258 ? -4.050 12.555 11.596 1.00 91.00 258 LEU A CA 1
ATOM 2119 C C . LEU A 1 258 ? -4.756 13.861 11.977 1.00 91.00 258 LEU A C 1
ATOM 2121 O O . LEU A 1 258 ? -5.648 13.839 12.819 1.00 91.00 258 LEU A O 1
ATOM 2125 N N . LYS A 1 259 ? -4.396 14.990 11.354 1.00 91.94 259 LYS A N 1
ATOM 2126 C CA . LYS A 1 259 ? -5.041 16.292 11.607 1.00 91.94 259 LYS A CA 1
ATOM 2127 C C . LYS A 1 259 ? -6.549 16.234 11.353 1.00 91.94 259 LYS A C 1
ATOM 2129 O O . LYS A 1 259 ? -7.326 16.702 12.184 1.00 91.94 259 LYS A O 1
ATOM 2134 N N . ASN A 1 260 ? -6.963 15.619 10.244 1.00 90.38 260 ASN A N 1
ATOM 2135 C CA . ASN A 1 260 ? -8.379 15.428 9.924 1.00 90.38 260 ASN A CA 1
ATOM 2136 C C . ASN A 1 260 ? -9.080 14.542 10.957 1.00 90.38 260 ASN A C 1
ATOM 2138 O O . ASN A 1 260 ? -10.167 14.883 11.421 1.00 90.38 260 ASN A O 1
ATOM 2142 N N . ALA A 1 261 ? -8.432 13.450 11.362 1.00 91.25 261 ALA A N 1
ATOM 2143 C CA . ALA A 1 261 ? -8.972 12.536 12.355 1.00 91.25 261 ALA A CA 1
ATOM 2144 C C . ALA A 1 261 ? -9.134 13.204 13.726 1.00 91.25 261 ALA A C 1
ATOM 2146 O O . ALA A 1 261 ? -10.205 13.114 14.315 1.00 91.25 261 ALA A O 1
ATOM 2147 N N . LEU A 1 262 ? -8.132 13.960 14.190 1.00 92.81 262 LEU A N 1
ATOM 2148 C CA . LEU A 1 262 ? -8.208 14.741 15.429 1.00 92.81 262 LEU A CA 1
ATOM 2149 C C . LEU A 1 262 ? -9.334 15.776 15.380 1.00 92.81 262 LEU A C 1
ATOM 2151 O O . LEU A 1 262 ? -10.066 15.927 16.354 1.00 92.81 262 LEU A O 1
ATOM 2155 N N . LYS A 1 263 ? -9.511 16.468 14.247 1.00 92.44 263 LYS A N 1
ATOM 2156 C CA . LYS A 1 263 ? -10.620 17.415 14.070 1.00 92.44 263 LYS A CA 1
ATOM 2157 C C . LYS A 1 263 ? -11.976 16.712 14.168 1.00 92.44 263 LYS A C 1
ATOM 2159 O O . LYS A 1 263 ? -12.873 17.224 14.831 1.00 92.44 263 LYS A O 1
ATOM 2164 N N . ARG A 1 264 ? -12.124 15.549 13.528 1.00 88.75 264 ARG A N 1
ATOM 2165 C CA . ARG A 1 264 ? -13.378 14.782 13.497 1.00 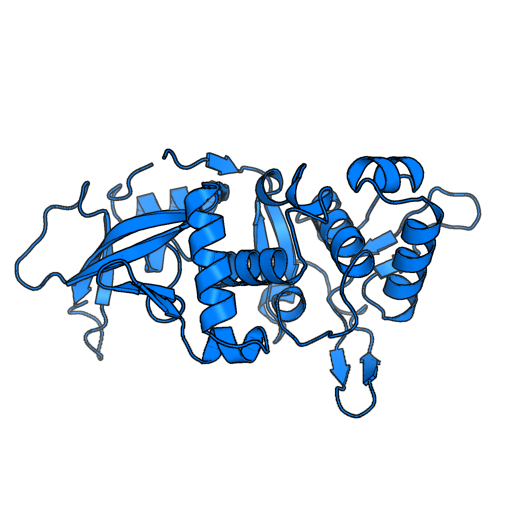88.75 264 ARG A CA 1
ATOM 2166 C C . ARG A 1 264 ? -13.743 14.187 14.857 1.00 88.75 264 ARG A C 1
ATOM 2168 O O . ARG A 1 264 ? -14.911 14.202 15.224 1.00 88.75 264 ARG A O 1
ATOM 2175 N N . THR A 1 265 ? -12.761 13.684 15.599 1.00 89.12 265 THR A N 1
ATOM 2176 C CA . THR A 1 265 ? -12.973 13.029 16.900 1.00 89.12 265 THR A CA 1
ATOM 2177 C C . THR A 1 265 ? -12.893 13.988 18.087 1.00 89.12 265 THR A C 1
ATOM 2179 O O . THR A 1 265 ? -12.993 13.545 19.228 1.00 89.12 265 THR A O 1
ATOM 2182 N N . GLY A 1 266 ? -12.678 15.290 17.862 1.00 89.69 266 GLY A N 1
ATOM 2183 C CA . GLY A 1 266 ? -12.519 16.273 18.939 1.00 89.69 266 GLY A CA 1
ATOM 2184 C C . GLY A 1 266 ? -11.236 16.088 19.759 1.00 89.69 266 GLY A C 1
ATOM 2185 O O . GLY A 1 266 ? -11.218 16.380 20.949 1.00 89.69 266 GLY A O 1
ATOM 2186 N N . GLY A 1 267 ? -10.168 15.574 19.142 1.00 90.69 267 GLY A N 1
ATOM 2187 C CA . GLY A 1 267 ? -8.875 15.335 19.790 1.00 90.69 267 GLY A CA 1
ATOM 2188 C C . GLY A 1 267 ? -8.752 13.983 20.499 1.00 90.69 267 GLY A C 1
ATOM 2189 O O . GLY A 1 267 ? -7.749 13.733 21.165 1.00 90.69 267 GLY A O 1
ATOM 2190 N N . ASN A 1 268 ? -9.724 13.082 20.335 1.00 92.50 268 ASN A N 1
ATOM 2191 C CA . ASN A 1 268 ? -9.768 11.798 21.040 1.00 92.50 268 ASN A CA 1
ATOM 2192 C C . ASN A 1 268 ? -8.894 10.698 20.408 1.00 92.50 268 ASN A C 1
ATOM 2194 O O . ASN A 1 268 ? -9.241 9.524 20.462 1.00 92.50 268 ASN A O 1
ATOM 2198 N N . ILE A 1 269 ? -7.757 11.041 19.802 1.00 90.12 269 ILE A N 1
ATOM 2199 C CA . ILE A 1 269 ? -6.802 10.066 19.249 1.00 90.12 269 ILE A CA 1
ATOM 2200 C C . ILE A 1 269 ? -5.488 10.192 20.009 1.00 90.12 269 ILE A C 1
ATOM 2202 O O . ILE A 1 269 ? -4.969 11.290 20.206 1.00 90.12 269 ILE A O 1
ATOM 2206 N N . ALA A 1 270 ? -4.955 9.063 20.457 1.00 87.12 270 ALA A N 1
ATOM 2207 C CA . ALA A 1 270 ? -3.646 8.986 21.071 1.00 87.12 270 ALA A CA 1
ATOM 2208 C C . ALA A 1 270 ? -2.556 9.008 19.995 1.00 87.12 270 ALA A C 1
ATOM 2210 O O . ALA A 1 270 ? -2.590 8.220 19.044 1.00 87.12 270 ALA A O 1
ATOM 2211 N N . VAL A 1 271 ? -1.607 9.925 20.177 1.00 80.31 271 VAL A N 1
ATOM 2212 C CA . VAL A 1 271 ? -0.438 10.149 19.318 1.00 80.31 271 VAL A CA 1
ATOM 2213 C C . VAL A 1 271 ? 0.811 9.683 20.049 1.00 80.31 271 VAL A C 1
ATOM 2215 O O . VAL A 1 271 ? 0.911 10.009 21.254 1.00 80.31 271 VAL A O 1
#

Sequence (271 aa):
MAIHLSKNTFMVERTVFCNTFPELKGEHLRVYLLMCRVVGVNSNGTFFMSLDTTARELNISIHKIRDSIDWLCKNYFIKKVGRRSQVNVYKVLVTPDYHRSTKTYYSNEHIHRDRVTMKQTQNGYCEIPIEMMEGSVLRDKTKWTDRKIKVLGQLYLYHWIDEYGGVDPNAAHFINNTINVSDLITYNLGCHVNDIKKVVRWLHREGYIMKVKAVYRINQNSCYKELQFIGDAIKTKQQPGDVIIDVIRLTCIPDLKLKNALKRTGGNIAV

Organism: NCBI:txid237679

pLDDT: mean 92.06, std 6.97, range [50.66, 98.31]